Protein AF-A0A6G0IDV9-F1 (afdb_monomer_lite)

Sequence (187 aa):
MAEHYEWMKWKRKTRMEEEVRKDGPDCEKLCEMLSVLAIKEETLTDLDNGIEDETQTDELDAEIATTQNYQDRIITLKTCVDRLIRTTQDPVNEQISDAIPGTSLTNPEQLSHCSGKNNPADLPTRGQNVDNLIQSQLWLRGPPSLLPTDEAASIVEDFVADEVDAEGLSEVVSELKPSTNTLNPIQ

Radius of gyration: 35.62 Å; chains: 1; bounding box: 83×56×107 Å

Organism: Larimichthys crocea (NCBI:txid215358)

Secondary structure (DSSP, 8-state):
-HHHHHHHHHHHHHHHHHHHTSSS--HHHHHHHHHHHHHHHHHHHHHHHHHHHHT--HHHHHHHHHHHHHHHHHHHHHHHHHHHHHHHH---SS---S--TT-----GGG-----GGG-TTHHHHTT--HHHHHT-HHHHH--GGGS-SSS--------PPPP------SSSTT--------PPPP-

Structure (mmCIF, N/CA/C/O backbone):
data_AF-A0A6G0IDV9-F1
#
_entry.id   AF-A0A6G0IDV9-F1
#
loop_
_atom_site.group_PDB
_atom_site.id
_atom_site.type_symbol
_atom_site.label_atom_id
_atom_site.label_alt_id
_atom_site.label_comp_id
_atom_site.label_asym_id
_atom_site.label_entity_id
_atom_site.label_seq_id
_atom_site.pdbx_PDB_ins_code
_atom_site.Cartn_x
_atom_site.Cartn_y
_atom_site.Cartn_z
_atom_site.occupancy
_atom_site.B_iso_or_equiv
_atom_site.auth_seq_id
_atom_site.auth_comp_id
_atom_site.auth_asym_id
_atom_site.auth_atom_id
_atom_site.pdbx_PDB_model_num
ATOM 1 N N . MET A 1 1 ? 16.548 23.486 -15.464 1.00 63.00 1 MET A N 1
ATOM 2 C CA . MET A 1 1 ? 17.565 22.414 -15.603 1.00 63.00 1 MET A CA 1
ATOM 3 C C . MET A 1 1 ? 16.940 21.040 -15.846 1.00 63.00 1 MET A C 1
ATOM 5 O O . MET A 1 1 ? 17.421 20.360 -16.741 1.00 63.00 1 MET A O 1
ATOM 9 N N . ALA A 1 2 ? 15.867 20.656 -15.140 1.00 71.56 2 ALA A N 1
ATOM 10 C CA .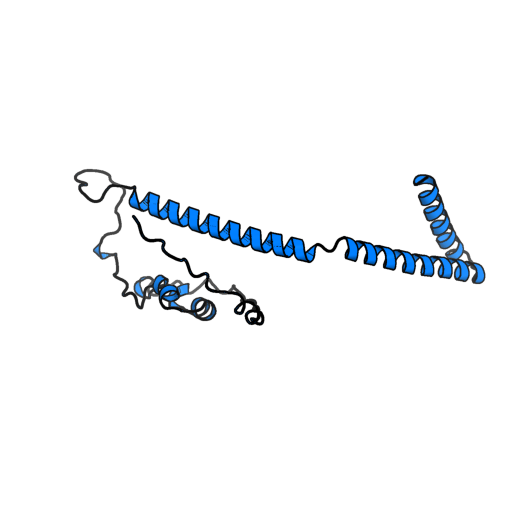 ALA A 1 2 ? 15.184 19.366 -15.333 1.00 71.56 2 ALA A CA 1
ATOM 11 C C . ALA A 1 2 ? 14.688 19.121 -16.778 1.00 71.56 2 ALA A C 1
ATOM 13 O O . ALA A 1 2 ? 14.993 18.089 -17.362 1.00 71.56 2 ALA A O 1
ATOM 14 N N . GLU A 1 3 ? 14.041 20.104 -17.411 1.00 84.44 3 GLU A N 1
ATOM 15 C CA . GLU A 1 3 ? 13.532 19.972 -18.793 1.00 84.44 3 GLU A CA 1
ATOM 16 C C . GLU A 1 3 ? 14.635 19.710 -19.835 1.00 84.44 3 GLU A C 1
ATOM 18 O O . GLU A 1 3 ? 14.456 18.943 -20.779 1.00 84.44 3 GLU A O 1
ATOM 23 N N . HIS A 1 4 ? 15.814 20.309 -19.645 1.00 84.56 4 HIS A N 1
ATOM 24 C CA . HIS A 1 4 ? 16.968 20.104 -20.524 1.00 84.56 4 HIS A CA 1
ATOM 25 C C . HIS A 1 4 ? 17.558 18.693 -20.365 1.00 84.56 4 HIS A C 1
ATOM 27 O O . HIS A 1 4 ? 18.010 18.089 -21.338 1.00 84.56 4 HIS A O 1
ATOM 33 N N . TYR A 1 5 ? 17.540 18.156 -19.143 1.00 80.31 5 TYR A N 1
ATOM 34 C CA . TYR A 1 5 ? 17.981 16.792 -18.864 1.00 8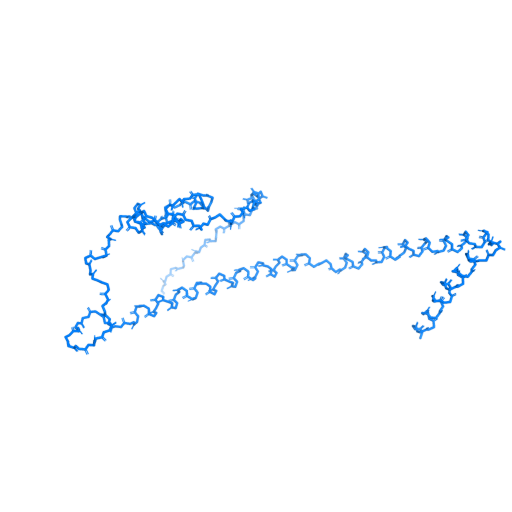0.31 5 TYR A CA 1
ATOM 35 C C . TYR A 1 5 ? 17.041 15.758 -19.496 1.00 80.31 5 TYR A C 1
ATOM 37 O O . TYR A 1 5 ? 17.509 14.867 -20.207 1.00 80.31 5 TYR A O 1
ATOM 45 N N . GLU A 1 6 ? 15.728 15.933 -19.332 1.00 87.75 6 GLU A N 1
ATOM 46 C CA . GLU A 1 6 ? 14.712 15.074 -19.951 1.00 87.75 6 GLU A CA 1
ATOM 47 C C . GLU A 1 6 ? 14.788 15.104 -21.480 1.00 87.75 6 GLU A C 1
ATOM 49 O O . GLU A 1 6 ? 14.787 14.057 -22.132 1.00 87.75 6 GLU A O 1
ATOM 54 N N . TRP A 1 7 ? 14.983 16.286 -22.070 1.00 88.81 7 TRP A N 1
ATOM 55 C CA . TRP A 1 7 ? 15.207 16.408 -23.509 1.00 88.81 7 TRP A CA 1
ATOM 56 C C . TRP A 1 7 ? 16.460 15.654 -23.977 1.00 88.81 7 TRP A C 1
ATOM 58 O O . TRP A 1 7 ? 16.424 14.973 -25.003 1.00 88.81 7 TRP A O 1
ATOM 68 N N . MET A 1 8 ? 17.568 15.717 -23.229 1.00 83.62 8 MET A N 1
ATOM 69 C CA . MET A 1 8 ? 18.781 14.959 -23.558 1.00 83.62 8 MET A CA 1
ATOM 70 C C . MET A 1 8 ? 18.587 13.445 -23.407 1.00 83.62 8 MET A C 1
ATOM 72 O O . MET A 1 8 ? 19.124 12.684 -24.218 1.00 83.62 8 MET A O 1
ATOM 76 N N . LYS A 1 9 ? 17.822 13.001 -22.402 1.00 84.44 9 LYS A N 1
ATOM 77 C CA . LYS A 1 9 ? 17.473 11.589 -22.186 1.00 84.44 9 LYS A CA 1
ATOM 78 C C . LYS A 1 9 ? 16.628 11.063 -23.345 1.00 84.44 9 LYS A C 1
ATOM 80 O O . LYS A 1 9 ? 17.005 10.065 -23.961 1.00 84.44 9 LYS A O 1
ATOM 85 N N . TRP A 1 10 ? 15.569 11.787 -23.709 1.00 89.31 10 TRP A N 1
ATOM 86 C CA . TRP A 1 10 ? 14.720 11.475 -24.858 1.00 89.31 10 TRP A CA 1
ATOM 87 C C . TRP A 1 10 ? 15.525 11.441 -26.160 1.00 89.31 10 TRP A C 1
ATOM 89 O O . TRP A 1 10 ? 15.538 10.434 -26.859 1.00 89.31 10 TRP A O 1
ATOM 99 N N . LYS A 1 11 ? 16.319 12.481 -26.431 1.00 88.81 11 LYS A N 1
ATOM 100 C CA . LYS A 1 11 ? 17.147 12.578 -27.640 1.00 88.81 11 LYS A CA 1
ATOM 101 C C . LYS A 1 11 ? 18.171 11.447 -27.763 1.00 88.81 11 LYS A C 1
ATOM 103 O O . LYS A 1 11 ? 18.454 10.997 -28.873 1.00 88.81 11 LYS A O 1
ATOM 108 N N . ARG A 1 12 ? 18.756 10.995 -26.647 1.00 83.56 12 ARG A N 1
ATOM 109 C CA . ARG A 1 12 ? 19.684 9.852 -26.628 1.00 83.56 12 ARG A CA 1
ATOM 110 C C . ARG A 1 12 ? 18.953 8.536 -26.905 1.00 83.56 12 ARG A C 1
ATOM 112 O O . ARG A 1 12 ? 19.467 7.741 -27.685 1.00 83.56 12 ARG A O 1
ATOM 119 N N . LYS A 1 13 ? 17.767 8.337 -26.318 1.00 85.12 13 LYS A N 1
ATOM 120 C CA . LYS A 1 13 ? 16.914 7.165 -26.564 1.00 85.12 13 LYS A CA 1
ATOM 121 C C . LYS A 1 13 ? 16.486 7.086 -28.031 1.00 85.12 13 LYS A C 1
ATOM 123 O O . LYS A 1 13 ? 16.769 6.094 -28.690 1.00 85.12 13 LYS A O 1
ATOM 128 N N . THR A 1 14 ? 15.913 8.160 -28.568 1.00 87.75 14 THR A N 1
ATOM 129 C CA . THR A 1 14 ? 15.461 8.222 -29.965 1.00 87.75 14 THR A CA 1
ATOM 130 C C . THR A 1 14 ? 16.606 7.970 -30.946 1.00 87.75 14 THR A C 1
ATOM 132 O O . THR A 1 14 ? 16.448 7.214 -31.896 1.00 87.75 14 THR A O 1
ATOM 135 N N . ARG A 1 15 ? 17.801 8.512 -30.674 1.00 84.56 15 ARG A N 1
ATOM 136 C CA . ARG A 1 15 ? 19.000 8.252 -31.486 1.00 84.56 15 ARG A CA 1
ATOM 137 C C . ARG A 1 15 ? 19.389 6.771 -31.521 1.00 84.56 15 ARG A C 1
ATOM 139 O O . ARG A 1 15 ? 19.853 6.295 -32.550 1.00 84.56 15 ARG A O 1
ATOM 146 N N . MET A 1 16 ? 19.239 6.057 -30.407 1.00 81.31 16 MET A N 1
ATOM 147 C CA . MET A 1 16 ? 19.526 4.622 -30.338 1.00 81.31 16 MET A CA 1
ATOM 148 C C . MET A 1 16 ? 18.519 3.819 -31.161 1.00 81.31 16 MET A C 1
ATOM 150 O O . MET A 1 16 ? 18.908 2.987 -31.972 1.00 81.31 16 MET A O 1
ATOM 154 N N . GLU A 1 17 ? 17.231 4.125 -31.003 1.00 85.94 17 GLU A N 1
ATOM 155 C CA . GLU A 1 17 ? 16.137 3.491 -31.748 1.00 85.94 17 GLU A CA 1
ATOM 156 C C . GLU A 1 17 ? 16.218 3.748 -33.262 1.00 85.94 17 GLU A C 1
ATOM 158 O O . GLU A 1 17 ? 15.743 2.937 -34.058 1.00 85.94 17 GLU A O 1
ATOM 163 N N . GLU A 1 18 ? 16.792 4.880 -33.674 1.00 85.38 18 GLU A N 1
ATOM 164 C CA . GLU A 1 18 ? 17.071 5.207 -35.075 1.00 85.38 18 GLU A CA 1
ATOM 165 C C . GLU A 1 18 ? 18.286 4.446 -35.620 1.00 85.38 18 GLU A C 1
ATOM 167 O O . GLU A 1 18 ? 18.205 3.900 -36.720 1.00 85.38 18 GLU A O 1
ATOM 172 N N . GLU A 1 19 ? 19.389 4.365 -34.865 1.00 81.69 19 GLU A N 1
ATOM 173 C CA . GLU A 1 19 ? 20.599 3.648 -35.303 1.00 81.69 19 GLU A CA 1
ATOM 174 C C . GLU A 1 19 ? 20.353 2.135 -35.421 1.00 81.69 19 GLU A C 1
ATOM 176 O O . GLU A 1 19 ? 20.845 1.508 -36.352 1.00 81.69 19 GLU A O 1
ATOM 181 N N . VAL A 1 20 ? 19.513 1.562 -34.550 1.00 84.88 20 VAL A N 1
ATOM 182 C CA . VAL A 1 20 ? 19.080 0.153 -34.625 1.00 84.88 20 VAL A CA 1
ATOM 183 C C . VAL A 1 20 ? 18.189 -0.126 -35.847 1.00 84.88 20 VAL A C 1
ATOM 185 O O . VAL A 1 20 ? 18.177 -1.241 -36.359 1.00 84.88 20 VAL A O 1
ATOM 188 N N . ARG A 1 21 ? 17.445 0.872 -36.344 1.00 83.94 21 ARG A N 1
ATOM 189 C CA . ARG A 1 21 ? 16.516 0.725 -37.485 1.00 83.94 21 ARG A CA 1
ATOM 190 C C . ARG A 1 21 ? 17.199 0.873 -38.848 1.00 83.94 21 ARG A C 1
ATOM 192 O O . ARG A 1 21 ? 16.561 0.673 -39.880 1.00 83.94 21 ARG A O 1
ATOM 199 N N . LYS A 1 22 ? 18.464 1.287 -38.868 1.00 87.31 22 LYS A N 1
ATOM 200 C CA . LYS A 1 22 ? 19.216 1.580 -40.087 1.00 87.31 22 LYS A CA 1
ATOM 201 C C . LYS A 1 22 ? 19.648 0.290 -40.790 1.00 87.31 22 LYS A C 1
ATOM 203 O O . LYS A 1 22 ? 20.112 -0.645 -40.144 1.00 87.31 22 LYS A O 1
ATOM 208 N N . ASP A 1 23 ? 19.542 0.262 -42.118 1.00 69.81 23 ASP A N 1
ATOM 209 C CA . ASP A 1 23 ? 19.994 -0.865 -42.945 1.00 69.81 23 ASP A CA 1
ATOM 210 C C . ASP A 1 23 ? 21.533 -0.811 -43.066 1.00 69.81 23 ASP A C 1
ATOM 212 O O . ASP A 1 23 ? 22.090 -0.092 -43.898 1.00 69.81 23 ASP A O 1
ATOM 216 N N . GLY A 1 24 ? 22.214 -1.454 -42.112 1.00 76.31 24 GLY A N 1
ATOM 217 C CA . GLY A 1 24 ? 23.659 -1.348 -41.861 1.00 76.31 24 GLY A CA 1
ATOM 218 C C . GLY A 1 24 ? 23.992 -0.549 -40.590 1.00 76.31 24 GLY A C 1
ATOM 219 O O . GLY A 1 24 ? 24.550 0.549 -40.699 1.00 76.31 24 GLY A O 1
ATOM 220 N N . PRO A 1 25 ? 23.627 -1.053 -39.394 1.00 80.00 25 PRO A N 1
ATOM 221 C CA . PRO A 1 25 ? 23.877 -0.363 -38.134 1.00 80.00 25 PRO A CA 1
ATOM 222 C C . PRO A 1 25 ? 25.373 -0.308 -37.805 1.00 80.00 25 PRO A C 1
ATOM 224 O O . PRO A 1 25 ? 26.118 -1.262 -38.029 1.00 80.00 25 PRO A O 1
ATOM 227 N N . ASP A 1 26 ? 25.807 0.816 -37.239 1.00 85.62 26 ASP A N 1
ATOM 228 C CA . ASP A 1 26 ? 27.164 0.980 -36.720 1.00 85.62 26 ASP A CA 1
ATOM 229 C C . ASP A 1 26 ? 27.316 0.212 -35.395 1.00 85.62 26 ASP A C 1
ATOM 231 O O . ASP A 1 26 ? 26.934 0.691 -34.324 1.00 85.62 26 ASP A O 1
ATOM 235 N N . CYS A 1 27 ? 27.839 -1.014 -35.478 1.00 83.25 27 CYS A N 1
ATOM 236 C CA . CYS A 1 27 ? 27.991 -1.908 -34.331 1.00 83.25 27 CYS A CA 1
ATOM 237 C C . CYS A 1 27 ? 28.913 -1.344 -33.241 1.00 83.25 27 CYS A C 1
ATOM 239 O O . CYS A 1 27 ? 28.657 -1.587 -32.067 1.00 83.25 27 CYS A O 1
ATOM 241 N N . GLU A 1 28 ? 29.961 -0.592 -33.593 1.00 88.19 28 GLU A N 1
ATOM 242 C CA . GLU A 1 28 ? 30.905 -0.028 -32.615 1.00 88.19 28 GLU A CA 1
ATOM 243 C C . GLU A 1 28 ? 30.211 1.037 -31.760 1.00 88.19 28 GLU A C 1
ATOM 245 O O . GLU A 1 28 ? 30.239 0.987 -30.528 1.00 88.19 28 GLU A O 1
ATOM 250 N N . LYS A 1 29 ? 29.469 1.928 -32.420 1.00 84.56 29 LYS A N 1
ATOM 251 C CA . LYS A 1 29 ? 28.656 2.954 -31.767 1.00 84.56 29 LYS A CA 1
ATOM 252 C C . LYS A 1 29 ? 27.510 2.367 -30.942 1.00 84.56 29 LYS A C 1
ATOM 254 O O . LYS A 1 29 ? 27.211 2.872 -29.861 1.00 84.56 29 LYS A O 1
ATOM 259 N N . LEU A 1 30 ? 26.856 1.310 -31.426 1.00 85.62 30 LEU A N 1
ATOM 260 C CA . LEU A 1 30 ? 25.814 0.619 -30.664 1.00 85.62 30 LEU A CA 1
ATOM 261 C C . LEU A 1 30 ? 26.384 -0.079 -29.426 1.00 85.62 30 LEU A C 1
ATOM 263 O O . LEU A 1 30 ? 25.770 0.011 -28.367 1.00 85.62 30 LEU A O 1
ATOM 267 N N . CYS A 1 31 ? 27.560 -0.702 -29.523 1.00 84.25 31 CYS A N 1
ATOM 268 C CA . CYS A 1 31 ? 28.251 -1.288 -28.375 1.00 84.25 31 CYS A CA 1
ATOM 269 C C . CYS A 1 31 ? 28.577 -0.233 -27.312 1.00 84.25 31 CYS A C 1
ATOM 271 O O . CYS A 1 31 ? 28.237 -0.429 -26.150 1.00 84.25 31 CYS A O 1
ATOM 273 N N . GLU A 1 32 ? 29.151 0.911 -27.698 1.00 89.44 32 GLU A N 1
ATOM 274 C CA . GLU A 1 32 ? 29.430 2.014 -26.768 1.00 89.44 32 GLU A CA 1
ATOM 275 C C . GLU A 1 32 ? 28.142 2.528 -26.101 1.00 89.44 32 GLU A C 1
ATOM 277 O O . GLU A 1 32 ? 28.075 2.711 -24.883 1.00 89.44 32 GLU A O 1
ATOM 282 N N . MET A 1 33 ? 27.083 2.724 -26.892 1.00 85.44 33 MET A N 1
ATOM 283 C CA . MET A 1 33 ? 25.789 3.186 -26.392 1.00 85.44 33 MET A CA 1
ATOM 284 C C . MET A 1 33 ? 25.130 2.175 -25.442 1.00 85.44 33 MET A C 1
ATOM 286 O O . MET A 1 33 ? 24.528 2.595 -24.452 1.00 85.44 33 MET A O 1
ATOM 290 N N . LEU A 1 34 ? 25.271 0.874 -25.705 1.00 87.75 34 LEU A N 1
ATOM 291 C CA . LEU A 1 34 ? 24.826 -0.197 -24.813 1.00 87.75 34 LEU A CA 1
ATOM 292 C C . LEU A 1 34 ? 25.642 -0.232 -23.520 1.00 87.75 34 LEU A C 1
ATOM 294 O O . LEU A 1 34 ? 25.050 -0.321 -22.451 1.00 87.75 34 LEU A O 1
ATOM 298 N N . SER A 1 35 ? 26.967 -0.080 -23.581 1.00 91.88 35 SER A N 1
ATOM 299 C CA . SER A 1 35 ? 27.811 -0.008 -22.380 1.00 91.88 35 SER A CA 1
ATOM 300 C C . SER A 1 35 ? 27.414 1.156 -21.472 1.00 91.88 35 SER A C 1
ATOM 302 O O . SER A 1 35 ? 27.295 0.990 -20.261 1.00 91.88 35 SER A O 1
ATOM 304 N N . VAL A 1 36 ? 27.142 2.332 -22.047 1.00 88.81 36 VAL A N 1
ATOM 305 C CA . VAL A 1 36 ? 26.680 3.496 -21.276 1.00 88.81 36 VAL A CA 1
ATOM 306 C C . VAL A 1 36 ? 25.290 3.270 -20.673 1.00 88.81 36 VAL A C 1
ATOM 308 O O . VAL A 1 36 ? 25.012 3.788 -19.592 1.00 88.81 36 VAL A O 1
ATOM 311 N N . LEU A 1 37 ? 24.401 2.541 -21.355 1.00 87.38 37 LEU A N 1
ATOM 312 C CA . LEU A 1 37 ? 23.101 2.183 -20.786 1.00 87.38 37 LEU A CA 1
ATOM 313 C C . LEU A 1 37 ? 23.227 1.173 -19.650 1.00 87.38 37 LEU A C 1
ATOM 315 O O . LEU A 1 37 ? 22.593 1.389 -18.626 1.00 87.38 37 LEU A O 1
ATOM 319 N N . ALA A 1 38 ? 24.066 0.150 -19.800 1.00 91.50 38 ALA A N 1
ATOM 320 C CA . ALA A 1 38 ? 24.290 -0.858 -18.768 1.00 91.50 38 ALA A CA 1
ATOM 321 C C . ALA A 1 38 ? 24.812 -0.227 -17.465 1.00 91.50 38 ALA A C 1
ATOM 323 O O . ALA A 1 38 ? 24.272 -0.478 -16.397 1.00 91.50 38 ALA A O 1
ATOM 324 N N . ILE A 1 39 ? 25.778 0.696 -17.554 1.00 93.62 39 ILE A N 1
ATOM 325 C CA . ILE A 1 39 ? 26.277 1.432 -16.375 1.00 93.62 39 ILE A CA 1
ATOM 326 C C . ILE A 1 39 ? 25.159 2.252 -15.717 1.00 93.62 39 ILE A C 1
ATOM 328 O O . ILE A 1 39 ? 25.084 2.371 -14.496 1.00 93.62 39 ILE A O 1
ATOM 332 N N . LYS A 1 40 ? 24.280 2.860 -16.520 1.00 90.44 40 LYS A N 1
ATOM 333 C CA . LYS A 1 40 ? 23.155 3.641 -15.991 1.00 90.44 40 LYS A CA 1
ATOM 334 C C . LYS A 1 40 ? 22.076 2.769 -15.365 1.00 90.44 40 LYS A C 1
ATOM 336 O O . LYS A 1 40 ? 21.447 3.228 -14.425 1.00 90.44 40 LYS A O 1
ATOM 341 N N . GLU A 1 41 ? 21.840 1.580 -15.900 1.00 93.75 41 GLU A N 1
ATOM 342 C CA . GLU A 1 41 ? 20.938 0.581 -15.327 1.00 93.75 41 GLU A CA 1
ATOM 343 C C . GLU A 1 41 ? 21.446 0.113 -13.962 1.00 93.75 41 GLU A C 1
ATOM 345 O O . GLU A 1 41 ? 20.690 0.148 -12.997 1.00 93.75 41 GLU A O 1
ATOM 350 N N . GLU A 1 42 ? 22.739 -0.199 -13.856 1.00 95.75 42 GLU A N 1
ATOM 351 C CA . GLU A 1 42 ? 23.403 -0.513 -12.585 1.00 95.75 42 GLU A CA 1
ATOM 352 C C . GLU A 1 42 ? 23.264 0.650 -11.588 1.00 95.75 42 GLU A C 1
ATOM 354 O O . GLU A 1 42 ? 22.733 0.471 -10.500 1.00 95.75 42 GLU A O 1
ATOM 359 N N . THR A 1 43 ? 23.594 1.879 -12.007 1.00 96.31 43 THR A N 1
ATOM 360 C CA . THR A 1 43 ? 23.468 3.073 -11.145 1.00 96.31 43 THR A CA 1
ATOM 361 C C . THR A 1 43 ? 22.025 3.322 -10.685 1.00 96.31 43 THR A C 1
ATOM 363 O O . THR A 1 43 ? 21.807 3.794 -9.576 1.00 96.31 43 THR A O 1
ATOM 366 N N . LEU A 1 44 ? 21.030 3.081 -11.547 1.00 93.25 44 LEU A N 1
ATOM 367 C CA . LEU A 1 44 ? 19.619 3.242 -11.180 1.00 93.25 44 LEU A CA 1
ATOM 368 C C . LEU A 1 44 ? 19.177 2.161 -10.197 1.00 93.25 44 LEU A C 1
ATOM 370 O O . LEU A 1 44 ? 18.480 2.481 -9.247 1.00 93.25 44 LEU A O 1
ATOM 374 N N . THR A 1 45 ? 19.632 0.926 -10.396 1.00 93.12 45 THR A N 1
ATOM 375 C CA . THR A 1 45 ? 19.361 -0.186 -9.479 1.00 93.12 45 THR A CA 1
ATOM 376 C C . THR A 1 45 ? 19.949 0.099 -8.096 1.00 93.12 45 THR A C 1
ATOM 378 O O . THR A 1 45 ? 19.264 -0.069 -7.094 1.00 93.12 45 THR A O 1
ATOM 381 N N . ASP A 1 46 ? 21.182 0.606 -8.030 1.00 95.31 46 ASP A N 1
ATOM 382 C CA . ASP A 1 46 ? 21.812 1.011 -6.768 1.00 95.31 46 ASP A CA 1
ATOM 383 C C . ASP A 1 46 ? 21.042 2.141 -6.068 1.00 95.31 46 ASP A C 1
ATOM 385 O O . ASP A 1 46 ? 20.920 2.146 -4.844 1.00 95.31 46 ASP A O 1
ATOM 389 N N . LEU A 1 47 ? 20.518 3.104 -6.835 1.00 94.56 47 LEU A N 1
ATOM 390 C CA . LEU A 1 47 ? 19.701 4.190 -6.295 1.00 94.56 47 LEU A CA 1
ATOM 391 C C . LEU A 1 47 ? 18.353 3.693 -5.773 1.00 94.56 47 LEU A C 1
ATOM 393 O O . LEU A 1 47 ? 17.947 4.126 -4.701 1.00 94.56 47 LEU A O 1
ATOM 397 N N . ASP A 1 48 ? 17.675 2.810 -6.506 1.00 92.12 48 ASP A N 1
ATOM 398 C CA . ASP A 1 48 ? 16.392 2.246 -6.083 1.00 92.12 48 ASP A CA 1
ATOM 399 C C . ASP A 1 48 ? 16.565 1.443 -4.782 1.00 92.12 48 ASP A C 1
ATOM 401 O O . ASP A 1 48 ? 15.848 1.696 -3.817 1.00 92.12 48 ASP A O 1
ATOM 405 N N . ASN A 1 49 ? 17.597 0.593 -4.698 1.00 89.19 49 ASN A N 1
ATOM 406 C CA . ASN A 1 49 ? 17.935 -0.135 -3.468 1.00 89.19 49 ASN A CA 1
ATOM 407 C C . ASN A 1 49 ? 18.241 0.818 -2.296 1.00 89.19 49 ASN A C 1
ATOM 409 O O . ASN A 1 49 ? 17.753 0.624 -1.188 1.00 89.19 49 ASN A O 1
ATOM 413 N N . GLY A 1 50 ? 19.020 1.880 -2.535 1.00 91.75 50 GLY A N 1
ATOM 414 C CA . GLY A 1 50 ? 19.326 2.873 -1.502 1.00 91.75 50 GLY A CA 1
ATOM 415 C C . GLY A 1 50 ? 18.092 3.642 -1.018 1.00 91.75 50 GLY A C 1
ATOM 416 O O . GLY A 1 50 ? 18.001 3.980 0.160 1.00 91.75 50 GLY A O 1
ATOM 417 N N . ILE A 1 51 ? 17.123 3.898 -1.904 1.00 90.50 51 ILE A N 1
ATOM 418 C CA . ILE A 1 51 ? 15.840 4.497 -1.519 1.00 90.50 51 ILE A CA 1
ATOM 419 C C . ILE A 1 51 ? 15.051 3.528 -0.637 1.00 90.50 51 ILE A C 1
ATOM 421 O O . ILE A 1 51 ? 14.517 3.964 0.379 1.00 90.50 51 ILE A O 1
ATOM 425 N N . GLU A 1 52 ? 14.974 2.246 -0.996 1.00 85.38 52 GLU A N 1
ATOM 426 C CA . GLU A 1 52 ? 14.290 1.225 -0.189 1.00 85.38 52 GLU A CA 1
ATOM 427 C C . GLU A 1 52 ? 14.901 1.116 1.217 1.00 85.38 52 GLU A C 1
ATOM 429 O O . GLU A 1 52 ? 14.163 1.158 2.201 1.00 85.38 52 GLU A O 1
ATOM 434 N N . ASP A 1 53 ? 16.233 1.109 1.328 1.00 83.25 53 ASP A N 1
ATOM 435 C CA . ASP A 1 53 ? 16.942 1.082 2.615 1.00 83.25 53 ASP A CA 1
ATOM 436 C C . ASP A 1 53 ? 16.662 2.331 3.475 1.00 83.25 53 ASP A C 1
ATOM 438 O O . ASP A 1 53 ? 16.406 2.233 4.676 1.00 83.25 53 ASP A O 1
ATOM 442 N N . GLU A 1 54 ? 16.685 3.530 2.882 1.00 82.25 54 GLU A N 1
ATOM 443 C CA . GLU A 1 54 ? 16.389 4.782 3.599 1.00 82.25 54 GLU A CA 1
ATOM 444 C C . GLU A 1 54 ? 14.897 4.942 3.942 1.00 82.25 54 GLU A C 1
ATOM 446 O O . GLU A 1 54 ? 14.539 5.744 4.810 1.00 82.25 54 GLU A O 1
ATOM 451 N N . THR A 1 55 ? 14.022 4.193 3.267 1.00 76.38 55 THR A N 1
ATOM 452 C CA . THR A 1 55 ? 12.563 4.229 3.440 1.00 76.38 55 THR A CA 1
ATOM 453 C C . THR A 1 55 ? 11.999 2.924 4.000 1.00 76.38 55 THR A C 1
ATOM 455 O O . THR A 1 55 ? 10.815 2.634 3.815 1.00 76.38 55 THR A O 1
ATOM 458 N N . GLN A 1 56 ? 12.813 2.164 4.740 1.00 78.00 56 GLN A N 1
ATOM 459 C CA . GLN A 1 56 ? 12.370 0.953 5.422 1.00 78.00 56 GLN A CA 1
ATOM 460 C C . GLN A 1 56 ? 11.206 1.276 6.374 1.00 78.00 56 GLN A C 1
ATOM 462 O O . GLN A 1 56 ? 11.369 1.942 7.397 1.00 78.00 56 GLN A O 1
ATOM 467 N N . THR A 1 57 ? 10.006 0.825 6.012 1.00 85.94 57 THR A N 1
ATOM 468 C CA . THR A 1 57 ? 8.754 1.117 6.731 1.00 85.94 57 THR A CA 1
ATOM 469 C C . THR A 1 57 ? 8.229 -0.080 7.512 1.00 85.94 57 THR A C 1
ATOM 471 O O . THR A 1 57 ? 7.345 0.099 8.341 1.00 85.94 57 THR A O 1
ATOM 474 N N . ASP A 1 58 ? 8.834 -1.259 7.350 1.00 86.50 58 ASP A N 1
ATOM 475 C CA . ASP A 1 58 ? 8.373 -2.516 7.951 1.00 86.50 58 ASP A CA 1
ATOM 476 C C . ASP A 1 58 ? 8.219 -2.449 9.481 1.00 86.50 58 ASP A C 1
ATOM 478 O O . ASP A 1 58 ? 7.249 -2.968 10.034 1.00 86.50 58 ASP A O 1
ATOM 482 N N . GLU A 1 59 ? 9.150 -1.792 10.184 1.00 89.31 59 GLU A N 1
ATOM 483 C CA . GLU A 1 59 ? 9.075 -1.629 11.645 1.00 89.31 59 GLU A CA 1
ATOM 484 C C . GLU A 1 59 ? 7.893 -0.736 12.053 1.00 89.31 59 GLU A C 1
ATOM 486 O O . GLU A 1 59 ? 7.125 -1.081 12.955 1.00 89.31 59 GLU A O 1
ATOM 491 N N . LEU A 1 60 ? 7.707 0.387 11.352 1.00 88.50 60 LEU A N 1
ATOM 492 C CA . LEU A 1 60 ? 6.597 1.307 11.592 1.00 88.50 60 LEU A CA 1
ATOM 493 C C . LEU A 1 60 ? 5.255 0.662 11.228 1.00 88.50 60 LEU A C 1
ATOM 495 O O . LEU A 1 60 ? 4.284 0.807 11.966 1.00 88.50 60 LEU A O 1
ATOM 499 N N . ASP A 1 61 ? 5.194 -0.082 10.128 1.00 91.50 61 ASP A N 1
ATOM 500 C CA . ASP A 1 61 ? 3.997 -0.802 9.698 1.00 91.50 61 ASP A CA 1
ATOM 501 C C . ASP A 1 61 ? 3.612 -1.894 10.706 1.00 91.50 61 ASP A C 1
ATOM 503 O O . ASP A 1 61 ? 2.431 -2.045 11.040 1.00 91.50 61 ASP A O 1
ATOM 507 N N . ALA A 1 62 ? 4.596 -2.597 11.279 1.00 93.38 62 ALA A N 1
ATOM 508 C CA . ALA A 1 62 ? 4.368 -3.535 12.374 1.00 93.38 62 ALA A CA 1
ATOM 509 C C . ALA A 1 62 ? 3.839 -2.827 13.638 1.00 93.38 62 ALA A C 1
ATOM 511 O O . ALA A 1 62 ? 2.877 -3.294 14.260 1.00 93.38 62 ALA A O 1
ATOM 512 N N . GLU A 1 63 ? 4.398 -1.673 14.014 1.00 95.31 63 GLU A N 1
ATOM 513 C CA . GLU A 1 63 ? 3.899 -0.875 15.142 1.00 95.31 63 GLU A CA 1
ATOM 514 C C . GLU A 1 63 ? 2.461 -0.379 14.903 1.00 95.31 63 GLU A C 1
ATOM 516 O O . GLU A 1 63 ? 1.602 -0.475 15.790 1.00 95.31 63 GLU A O 1
ATOM 521 N N . ILE A 1 64 ? 2.154 0.092 13.693 1.00 96.69 64 ILE A N 1
ATOM 522 C CA . ILE A 1 64 ? 0.805 0.511 13.301 1.00 96.69 64 ILE A CA 1
ATOM 523 C C . ILE A 1 64 ? -0.164 -0.669 13.416 1.00 96.69 64 ILE A C 1
ATOM 525 O O . ILE A 1 64 ? -1.240 -0.521 14.001 1.00 96.69 64 ILE A O 1
ATOM 529 N N . ALA A 1 65 ? 0.219 -1.853 12.932 1.00 96.31 65 ALA A N 1
ATOM 530 C CA . ALA A 1 65 ? -0.609 -3.053 13.011 1.00 96.31 65 ALA A CA 1
ATOM 531 C C . ALA A 1 65 ? -0.895 -3.467 14.464 1.00 96.31 65 ALA A C 1
ATOM 533 O O . ALA A 1 65 ? -2.045 -3.745 14.823 1.00 96.31 65 ALA A O 1
ATOM 534 N N . THR A 1 66 ? 0.122 -3.460 15.332 1.00 96.00 66 THR A N 1
ATOM 535 C CA . THR A 1 66 ? -0.060 -3.778 16.761 1.00 96.00 66 THR A CA 1
ATOM 536 C C . THR A 1 66 ? -0.940 -2.746 17.470 1.00 96.00 66 THR A C 1
ATOM 538 O O . THR A 1 66 ? -1.834 -3.116 18.239 1.00 96.00 66 THR A O 1
ATOM 541 N N . THR A 1 67 ? -0.759 -1.459 17.167 1.00 97.38 67 THR A N 1
ATOM 542 C CA . THR A 1 67 ? -1.588 -0.371 17.699 1.00 97.38 67 THR A CA 1
ATOM 543 C C . THR A 1 67 ? -3.039 -0.525 17.264 1.00 97.38 67 THR A C 1
ATOM 545 O O . THR A 1 67 ? -3.944 -0.426 18.098 1.00 97.38 67 THR A O 1
ATOM 548 N N . GLN A 1 68 ? -3.278 -0.816 15.986 1.00 95.94 68 GLN A N 1
ATOM 549 C CA . GLN A 1 68 ? -4.621 -1.020 15.457 1.00 95.94 68 GLN A CA 1
ATOM 550 C C . GLN A 1 68 ? -5.300 -2.220 16.127 1.00 95.94 68 GLN A C 1
ATOM 552 O O . GLN A 1 68 ? -6.439 -2.110 16.580 1.00 95.94 68 GLN A O 1
ATOM 557 N N . ASN A 1 69 ? -4.575 -3.327 16.315 1.00 95.19 69 ASN A N 1
ATOM 558 C CA . ASN A 1 69 ? -5.087 -4.490 17.040 1.00 95.19 69 ASN A CA 1
ATOM 559 C C . ASN A 1 69 ? -5.497 -4.139 18.481 1.00 95.19 69 ASN A C 1
ATOM 561 O O . ASN A 1 69 ? -6.569 -4.531 18.951 1.00 95.19 69 ASN A O 1
ATOM 565 N N . TYR A 1 70 ? -4.667 -3.371 19.191 1.00 94.75 70 TYR A N 1
ATOM 566 C CA . TYR A 1 70 ? -4.998 -2.920 20.540 1.00 94.75 70 TYR A CA 1
ATOM 567 C C . TYR A 1 70 ? -6.248 -2.029 20.552 1.00 94.75 70 TYR A C 1
ATOM 569 O O . TYR A 1 70 ? -7.131 -2.212 21.397 1.00 94.75 70 TYR A O 1
ATOM 577 N N . GLN A 1 71 ? -6.361 -1.098 19.602 1.00 97.88 71 GLN A N 1
ATOM 578 C CA . GLN A 1 71 ? -7.540 -0.245 19.464 1.00 97.88 71 GLN A CA 1
ATOM 579 C C . GLN A 1 71 ? -8.814 -1.071 19.241 1.00 97.88 71 GLN A C 1
ATOM 581 O O . GLN A 1 71 ? -9.801 -0.857 19.951 1.00 97.88 71 GLN A O 1
ATOM 586 N N . ASP A 1 72 ? -8.780 -2.066 18.355 1.00 96.44 72 ASP A N 1
ATOM 587 C CA . ASP A 1 72 ? -9.926 -2.932 18.056 1.00 96.44 72 ASP A CA 1
ATOM 588 C C . ASP A 1 72 ? -10.374 -3.743 19.282 1.00 96.44 72 ASP A C 1
ATOM 590 O O . ASP A 1 72 ? -11.574 -3.882 19.558 1.00 96.44 72 ASP A O 1
ATOM 594 N N . ARG A 1 73 ? -9.421 -4.220 20.094 1.00 95.75 73 ARG A N 1
ATOM 595 C CA . ARG A 1 73 ? -9.714 -4.906 21.364 1.00 95.75 73 ARG A CA 1
ATOM 596 C C . ARG A 1 73 ? -10.404 -3.982 22.359 1.00 95.75 73 ARG A C 1
ATOM 598 O O . ARG A 1 73 ? -11.380 -4.382 22.996 1.00 95.75 73 ARG A O 1
ATOM 605 N N . ILE A 1 74 ? -9.925 -2.747 22.490 1.00 97.38 74 ILE A N 1
ATOM 606 C CA . ILE A 1 74 ? -10.537 -1.753 23.378 1.00 97.38 74 ILE A CA 1
ATOM 607 C C . ILE A 1 74 ? -11.943 -1.391 22.903 1.00 97.38 74 ILE A C 1
ATOM 609 O O . ILE A 1 74 ? -12.853 -1.310 23.728 1.00 97.38 74 ILE A O 1
ATOM 613 N N . ILE A 1 75 ? -12.145 -1.200 21.598 1.00 96.62 75 ILE A N 1
ATOM 614 C CA . ILE A 1 75 ? -13.468 -0.938 21.017 1.00 96.62 75 ILE A CA 1
ATOM 615 C C . ILE A 1 75 ? -14.412 -2.100 21.326 1.00 96.62 75 ILE A C 1
ATOM 617 O O . ILE A 1 75 ? -15.496 -1.880 21.861 1.00 96.62 75 ILE A O 1
ATOM 621 N N . THR A 1 76 ? -13.966 -3.334 21.093 1.00 96.00 76 THR A N 1
ATOM 622 C CA . THR A 1 76 ? -14.744 -4.544 21.384 1.00 96.00 76 THR A CA 1
ATOM 623 C C . THR A 1 76 ? -15.148 -4.609 22.855 1.00 96.00 76 THR A C 1
ATOM 625 O O . THR A 1 76 ? -16.319 -4.824 23.170 1.00 96.00 76 THR A O 1
ATOM 628 N N . LEU A 1 77 ? -14.203 -4.378 23.772 1.00 94.50 77 LEU A N 1
ATOM 629 C CA . LEU A 1 77 ? -14.479 -4.360 25.208 1.00 94.50 77 LEU A CA 1
ATOM 630 C C . LEU A 1 77 ? -15.474 -3.262 25.581 1.00 94.50 77 LEU A C 1
ATOM 632 O O . LEU A 1 77 ? -16.414 -3.537 26.324 1.00 94.50 77 LEU A O 1
ATOM 636 N N . LYS A 1 78 ? -15.315 -2.049 25.039 1.00 96.06 78 LYS A N 1
ATOM 637 C CA . LYS A 1 78 ? -16.253 -0.939 25.257 1.00 96.06 78 LYS A CA 1
ATOM 638 C C . LYS A 1 78 ? -17.661 -1.313 24.817 1.00 96.06 78 LYS A C 1
ATOM 640 O O . LYS A 1 78 ? -18.582 -1.213 25.617 1.00 96.06 78 LYS A O 1
ATOM 645 N N . THR A 1 79 ? -17.828 -1.830 23.601 1.00 95.06 79 THR A N 1
ATOM 646 C CA . THR A 1 79 ? -19.135 -2.278 23.105 1.00 95.06 79 THR A CA 1
ATOM 647 C C . THR A 1 79 ? -19.725 -3.381 23.983 1.00 95.06 79 THR A C 1
ATOM 649 O O . THR A 1 79 ? -20.927 -3.387 24.256 1.00 95.06 79 THR A O 1
ATOM 652 N N . CYS A 1 80 ? -18.890 -4.306 24.463 1.00 90.75 80 CYS A N 1
ATOM 653 C CA . CYS A 1 80 ? -19.330 -5.383 25.342 1.00 90.75 80 CYS A CA 1
ATOM 654 C C . CYS A 1 80 ? -19.826 -4.845 26.695 1.00 90.75 80 CYS A C 1
ATOM 656 O O . CYS A 1 80 ? -20.906 -5.227 27.150 1.00 90.75 80 CYS A O 1
ATOM 658 N N . VAL A 1 81 ? -19.079 -3.916 27.298 1.00 95.50 81 VAL A N 1
ATOM 659 C CA . VAL A 1 81 ? -19.450 -3.224 28.541 1.00 95.50 81 VAL A CA 1
ATOM 660 C C . VAL A 1 81 ? -20.720 -2.400 28.347 1.00 95.50 81 VAL A C 1
ATOM 662 O O . VAL A 1 81 ? -21.641 -2.521 29.148 1.00 95.50 81 VAL A O 1
ATOM 665 N N . ASP A 1 82 ? -20.824 -1.632 27.265 1.00 89.75 82 ASP A N 1
ATOM 666 C CA . ASP A 1 82 ? -22.008 -0.826 26.961 1.00 89.75 82 ASP A CA 1
ATOM 667 C C . ASP A 1 82 ? -23.260 -1.693 26.819 1.00 89.75 82 ASP A C 1
ATOM 669 O O . ASP A 1 82 ? -24.319 -1.356 27.349 1.00 89.75 82 ASP A O 1
ATOM 673 N N . ARG A 1 83 ? -23.154 -2.841 26.139 1.00 87.44 83 ARG A N 1
ATOM 674 C CA . ARG A 1 83 ? -24.260 -3.799 26.019 1.00 87.44 83 ARG A CA 1
ATOM 675 C C . ARG A 1 83 ? -24.654 -4.368 27.380 1.00 87.44 83 ARG A C 1
ATOM 677 O O . ARG A 1 83 ? -25.847 -4.467 27.668 1.00 87.44 83 ARG A O 1
ATOM 684 N N . LEU A 1 84 ? -23.675 -4.718 28.214 1.00 90.25 84 LEU A N 1
ATOM 685 C CA . LEU A 1 84 ? -23.926 -5.238 29.557 1.00 90.25 84 LEU A CA 1
ATOM 686 C C . LEU A 1 84 ? -24.627 -4.194 30.434 1.00 90.25 84 LEU A C 1
ATOM 688 O O . LEU A 1 84 ? -25.619 -4.507 31.089 1.00 90.25 84 LEU A O 1
ATOM 692 N N . ILE A 1 85 ? -24.160 -2.945 30.394 1.00 87.75 85 ILE A N 1
ATOM 693 C CA . ILE A 1 85 ? -24.756 -1.832 31.135 1.00 87.75 85 ILE A CA 1
ATOM 694 C C . ILE A 1 85 ? -26.190 -1.587 30.669 1.00 87.75 85 ILE A C 1
ATOM 696 O O . ILE A 1 85 ? -27.074 -1.532 31.516 1.00 87.75 85 ILE A O 1
ATOM 700 N N . ARG A 1 86 ? -26.449 -1.507 29.357 1.00 83.62 86 ARG A N 1
ATOM 701 C CA . ARG A 1 86 ? -27.807 -1.318 28.810 1.00 83.62 86 ARG A CA 1
ATOM 702 C C . ARG A 1 86 ? -28.763 -2.415 29.280 1.00 83.62 86 ARG A C 1
ATOM 704 O O . ARG A 1 86 ? -29.820 -2.107 29.805 1.00 83.62 86 ARG A O 1
ATOM 711 N N . THR A 1 87 ? -28.321 -3.671 29.212 1.00 73.44 87 THR A N 1
ATOM 712 C CA . THR A 1 87 ? -29.095 -4.836 29.682 1.00 73.44 87 THR A CA 1
ATOM 713 C C . THR A 1 87 ? -29.391 -4.779 31.186 1.00 73.44 87 THR A C 1
ATOM 715 O O . THR A 1 87 ? -30.409 -5.286 31.638 1.00 73.44 87 THR A O 1
ATOM 718 N N . THR A 1 88 ? -28.501 -4.173 31.977 1.00 70.69 88 THR A N 1
ATOM 719 C CA . THR A 1 88 ? -28.649 -4.061 33.440 1.00 70.69 88 THR A CA 1
ATOM 720 C C . THR A 1 88 ? -29.438 -2.812 33.854 1.00 70.69 88 THR A C 1
ATOM 722 O O . THR A 1 88 ? -30.012 -2.775 34.939 1.00 70.69 88 THR A O 1
ATOM 725 N N . GLN A 1 89 ? -29.440 -1.771 33.015 1.00 70.12 89 GLN A N 1
ATOM 726 C CA . GLN A 1 89 ? -30.149 -0.512 33.247 1.00 70.12 89 GLN A CA 1
ATOM 727 C C . GLN A 1 89 ? -31.606 -0.540 32.795 1.00 70.12 89 GLN A C 1
ATOM 729 O O . GLN A 1 89 ? -32.347 0.330 33.240 1.00 70.12 89 GLN A O 1
ATOM 734 N N . ASP A 1 90 ? -32.021 -1.506 31.973 1.00 53.44 90 ASP A N 1
ATOM 735 C CA . ASP A 1 90 ? -33.433 -1.771 31.694 1.00 53.44 90 ASP A CA 1
ATOM 736 C C . ASP A 1 90 ? -34.118 -2.293 32.975 1.00 53.44 90 ASP A C 1
ATOM 738 O O . ASP A 1 90 ? -33.887 -3.437 33.378 1.00 53.44 90 ASP A O 1
ATOM 742 N N . PRO A 1 91 ? -34.971 -1.506 33.658 1.00 59.75 91 PRO A N 1
ATOM 743 C CA . PRO A 1 91 ? -35.687 -1.979 34.825 1.00 59.75 91 PRO A CA 1
ATOM 744 C C . PRO A 1 91 ? -37.079 -2.432 34.386 1.00 59.75 91 PRO A C 1
ATOM 746 O O . PRO A 1 91 ? -37.948 -1.580 34.309 1.00 59.75 91 PRO A O 1
ATOM 749 N N . VAL A 1 92 ? -37.312 -3.726 34.131 1.00 49.62 92 VAL A N 1
ATOM 750 C CA . VAL A 1 92 ? -38.575 -4.420 34.484 1.00 49.62 92 VAL A CA 1
ATOM 751 C C . VAL A 1 92 ? -38.342 -5.938 34.489 1.00 49.62 92 VAL A C 1
ATOM 753 O O . VAL A 1 92 ? -38.293 -6.575 33.441 1.00 49.62 92 VAL A O 1
ATOM 756 N N . ASN A 1 93 ? -38.328 -6.537 35.682 1.00 45.28 93 ASN A N 1
ATOM 757 C CA . ASN A 1 93 ? -39.118 -7.748 35.924 1.00 45.28 93 ASN A CA 1
ATOM 758 C C . ASN A 1 93 ? -39.647 -7.777 37.366 1.00 45.28 93 ASN A C 1
ATOM 760 O O . ASN A 1 93 ? -39.402 -8.712 38.118 1.00 45.28 93 ASN A O 1
ATOM 764 N N . GLU A 1 94 ? -40.386 -6.737 37.744 1.00 45.31 94 GLU A N 1
ATOM 765 C CA . GLU A 1 94 ? -41.444 -6.843 38.746 1.00 45.31 94 GLU A CA 1
ATOM 766 C C . GLU A 1 94 ? -42.641 -6.037 38.221 1.00 45.31 94 GLU A C 1
ATOM 768 O O . GLU A 1 94 ? -42.531 -4.837 37.997 1.00 45.31 94 GLU A O 1
ATOM 773 N N . GLN A 1 95 ? -43.773 -6.723 38.031 1.00 47.62 95 GLN A N 1
ATOM 774 C CA . GLN A 1 95 ? -45.099 -6.199 37.660 1.00 47.62 95 GLN A CA 1
ATOM 775 C C . GLN A 1 95 ? -45.304 -5.784 36.189 1.00 47.62 95 GLN A C 1
ATOM 777 O O . GLN A 1 95 ? -45.087 -4.643 35.797 1.00 47.62 95 GLN A O 1
ATOM 782 N N . ILE A 1 96 ? -45.877 -6.698 35.395 1.00 42.47 96 ILE A N 1
ATOM 783 C CA . ILE A 1 96 ? -46.723 -6.345 34.244 1.00 42.47 96 ILE A CA 1
ATOM 784 C C . ILE A 1 96 ? -48.064 -7.063 34.426 1.00 42.47 96 ILE A C 1
ATOM 786 O O . ILE A 1 96 ? -48.255 -8.197 33.989 1.00 42.47 96 ILE A O 1
ATOM 790 N N . SER A 1 97 ? -48.982 -6.401 35.128 1.00 43.59 97 SER A N 1
ATOM 791 C CA . SER A 1 97 ? -50.418 -6.589 34.938 1.00 43.59 97 SER A CA 1
ATOM 792 C C . SER A 1 97 ? -50.882 -5.612 33.858 1.00 43.59 97 SER A C 1
ATOM 794 O O . SER A 1 97 ? -50.645 -4.412 33.966 1.00 43.59 97 SER A O 1
ATOM 796 N N . ASP A 1 98 ? -51.569 -6.173 32.868 1.00 45.06 98 ASP A N 1
ATOM 797 C CA . ASP A 1 98 ? -52.454 -5.535 31.893 1.00 45.06 98 ASP A CA 1
AT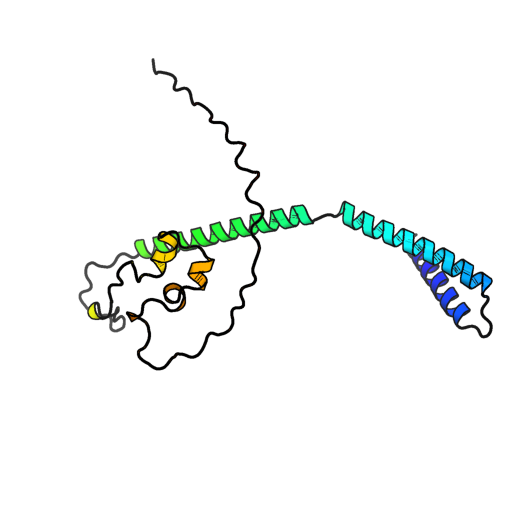OM 798 C C . ASP A 1 98 ? -51.845 -4.842 30.650 1.00 45.06 98 ASP A C 1
ATOM 800 O O . ASP A 1 98 ? -51.388 -3.705 30.656 1.00 45.06 98 ASP A O 1
ATOM 804 N N . ALA A 1 99 ? -52.023 -5.562 29.531 1.00 47.56 99 ALA A N 1
ATOM 805 C CA . ALA A 1 99 ? -52.321 -5.079 28.178 1.00 47.56 99 ALA A CA 1
ATOM 806 C C . ALA A 1 99 ? -51.206 -4.441 27.318 1.00 47.56 99 ALA A C 1
ATOM 808 O O . ALA A 1 99 ? -51.240 -3.247 27.038 1.00 47.56 99 ALA A O 1
ATOM 809 N N . ILE A 1 100 ? -50.353 -5.280 26.704 1.00 48.16 100 ILE A N 1
ATOM 810 C CA . ILE A 1 100 ? -49.783 -5.023 25.361 1.00 48.16 100 ILE A CA 1
ATOM 811 C C . ILE A 1 100 ? -49.824 -6.323 24.522 1.00 48.16 100 ILE A C 1
ATOM 813 O O . ILE A 1 100 ? -49.094 -7.268 24.825 1.00 48.16 100 ILE A O 1
ATOM 817 N N . PRO A 1 101 ? -50.647 -6.413 23.456 1.00 49.53 101 PRO A N 1
ATOM 818 C CA . PRO A 1 101 ? -50.616 -7.534 22.516 1.00 49.53 101 PRO A CA 1
ATOM 819 C C . PRO A 1 101 ? -49.412 -7.386 21.572 1.00 49.53 101 PRO A C 1
ATOM 821 O O . PRO A 1 101 ? -49.460 -6.614 20.618 1.00 49.53 101 PRO A O 1
ATOM 824 N N . GLY A 1 102 ? -48.314 -8.096 21.839 1.00 49.19 102 GLY A N 1
ATOM 825 C CA . GLY A 1 102 ? -47.173 -8.111 20.912 1.00 49.19 102 GLY A CA 1
ATOM 826 C C . GLY A 1 102 ? -45.867 -8.707 21.428 1.00 49.19 102 GLY A C 1
ATOM 827 O O . GLY A 1 102 ? -45.021 -9.072 20.621 1.00 49.19 102 GLY A O 1
ATOM 828 N N . THR A 1 103 ? -45.693 -8.868 22.738 1.00 48.12 103 THR A N 1
ATOM 829 C CA . THR A 1 103 ? -44.488 -9.490 23.303 1.00 48.12 103 THR A CA 1
ATOM 830 C C . THR A 1 103 ? -44.867 -10.764 24.037 1.00 48.12 103 THR A C 1
ATOM 832 O O . THR A 1 103 ? -44.905 -10.812 25.266 1.00 48.12 103 THR A O 1
ATOM 835 N N . SER A 1 104 ? -45.131 -11.828 23.284 1.00 50.09 104 SER A N 1
ATOM 836 C CA . SER A 1 104 ? -44.875 -13.167 23.809 1.00 50.09 104 SER A CA 1
ATOM 837 C C . SER A 1 104 ? -43.362 -13.301 23.967 1.00 50.09 104 SER A C 1
ATOM 839 O O . SER A 1 104 ? -42.684 -13.859 23.110 1.00 50.09 104 SER A O 1
ATOM 841 N N . LEU A 1 105 ? -42.825 -12.709 25.039 1.00 60.25 105 LEU A N 1
ATOM 842 C CA . LEU A 1 105 ? -41.539 -13.109 25.587 1.00 60.25 105 LEU A CA 1
ATOM 843 C C . LEU A 1 105 ? -41.653 -14.619 25.788 1.00 60.25 105 LEU A C 1
ATOM 845 O O . LEU A 1 105 ? -42.602 -15.087 26.418 1.00 60.25 105 LEU A O 1
ATOM 849 N N . THR A 1 106 ? -40.777 -15.344 25.103 1.00 55.84 106 THR A N 1
ATOM 850 C CA . THR A 1 106 ? -40.752 -16.796 24.929 1.00 55.84 106 THR A CA 1
ATOM 851 C C . THR A 1 106 ? -41.294 -17.527 26.159 1.00 55.84 106 THR A C 1
ATOM 853 O O . THR A 1 106 ? -40.861 -17.228 27.273 1.00 55.84 106 THR A O 1
ATOM 856 N N . ASN A 1 107 ? -42.243 -18.462 25.976 1.00 61.16 107 ASN A N 1
ATOM 857 C CA . ASN A 1 107 ? -42.824 -19.209 27.098 1.00 61.16 107 ASN A CA 1
ATOM 858 C C . ASN A 1 107 ? -41.662 -19.803 27.924 1.00 61.16 107 ASN A C 1
ATOM 860 O O . ASN A 1 107 ? -40.795 -20.447 27.331 1.00 61.16 107 ASN A O 1
ATOM 864 N N . PRO A 1 108 ? -41.593 -19.593 29.251 1.00 65.19 108 PRO A N 1
ATOM 865 C CA . PRO A 1 108 ? -40.513 -20.126 30.082 1.00 65.19 108 PRO A CA 1
ATOM 866 C C . PRO A 1 108 ? -40.354 -21.650 29.964 1.00 65.19 108 PRO A C 1
ATOM 868 O O . PRO A 1 108 ? -39.253 -22.158 30.149 1.00 65.19 108 PRO A O 1
ATOM 871 N N . GLU A 1 109 ? -41.402 -22.380 29.575 1.00 64.94 109 GLU A N 1
ATOM 872 C CA . GLU A 1 109 ? -41.328 -23.819 29.277 1.00 64.94 109 GLU A CA 1
ATOM 873 C C . GLU A 1 109 ? -40.519 -24.152 28.007 1.00 64.94 109 GLU A C 1
ATOM 875 O O . GLU A 1 109 ? -40.098 -25.291 27.822 1.00 64.94 109 GLU A O 1
ATOM 880 N N . GLN A 1 110 ? -40.274 -23.172 27.134 1.00 66.44 110 GLN A N 1
ATOM 881 C CA . GLN A 1 110 ? -39.435 -23.295 25.937 1.00 66.44 110 GLN A CA 1
ATOM 882 C C . GLN A 1 110 ? -37.965 -22.927 26.211 1.00 66.44 110 GLN A C 1
ATOM 884 O O . GLN A 1 110 ? -37.116 -23.110 25.338 1.00 66.44 110 GLN A O 1
ATOM 889 N N . LEU A 1 111 ? -37.637 -22.419 27.408 1.00 67.62 111 LEU A N 1
ATOM 890 C CA . LEU A 1 111 ? -36.260 -22.141 27.817 1.00 67.62 111 LEU A CA 1
ATOM 891 C C . LEU A 1 111 ? -35.614 -23.421 28.361 1.00 67.62 111 LEU A C 1
ATOM 893 O O . LEU A 1 111 ? -35.783 -23.793 29.521 1.00 67.62 111 LEU A O 1
ATOM 897 N N . SER A 1 112 ? -34.841 -24.107 27.521 1.00 72.88 112 SER A N 1
ATOM 898 C CA . SER A 1 112 ? -34.096 -25.291 27.950 1.00 72.88 112 SER A CA 1
ATOM 899 C C . SER A 1 112 ? -32.868 -24.895 28.776 1.00 72.88 112 SER A C 1
ATOM 901 O O . SER A 1 112 ? -31.973 -24.213 28.272 1.00 72.88 112 SER A O 1
ATOM 903 N N . HIS A 1 113 ? -32.775 -25.371 30.019 1.00 78.31 113 HIS A N 1
ATOM 904 C CA . HIS A 1 113 ? -31.545 -25.258 30.802 1.00 78.31 113 HIS A CA 1
ATOM 905 C C . HIS A 1 113 ? -30.424 -26.084 30.149 1.00 78.31 113 HIS A C 1
ATOM 907 O O . HIS A 1 113 ? -30.440 -27.319 30.168 1.00 78.31 113 HIS A O 1
ATOM 913 N N . CYS A 1 114 ? -29.411 -25.403 29.620 1.00 72.62 114 CYS A N 1
ATOM 914 C CA . CYS A 1 114 ? -28.182 -26.038 29.165 1.00 72.62 114 CYS A CA 1
ATOM 915 C C . CYS A 1 114 ? -27.255 -26.236 30.366 1.00 72.62 114 CYS A C 1
ATOM 917 O O . CYS A 1 114 ? -26.775 -25.271 30.954 1.00 72.62 114 CYS A O 1
ATOM 919 N N . SER A 1 115 ? -26.978 -27.490 30.738 1.00 75.12 115 SER A N 1
ATOM 920 C CA . SER A 1 115 ? -25.901 -27.768 31.697 1.00 75.12 115 SER A CA 1
ATOM 921 C C . SER A 1 115 ? -24.601 -27.162 31.171 1.00 75.12 115 SER A C 1
ATOM 923 O O . SER A 1 115 ? -24.346 -27.259 29.973 1.00 75.12 115 SER A O 1
ATOM 925 N N . GLY A 1 116 ? -23.756 -26.598 32.038 1.00 74.88 116 GLY A N 1
ATOM 926 C CA . GLY A 1 116 ? -22.532 -25.910 31.604 1.00 74.88 116 GLY A CA 1
ATOM 927 C C . GLY A 1 116 ? -21.639 -26.753 30.682 1.00 74.88 116 GLY A C 1
ATOM 928 O O . GLY A 1 116 ? -20.954 -26.237 29.811 1.00 74.88 116 GLY A O 1
ATOM 929 N N . LYS A 1 117 ? -21.675 -28.094 30.780 1.00 77.69 117 LYS A N 1
ATOM 930 C CA . LYS A 1 117 ? -20.942 -28.979 29.845 1.00 77.69 117 LYS A CA 1
ATOM 931 C C . LYS A 1 117 ? -21.388 -28.873 28.383 1.00 77.69 117 LYS A C 1
ATOM 933 O O . LYS A 1 117 ? -20.580 -29.159 27.512 1.00 77.69 117 LYS A O 1
ATOM 938 N N . ASN A 1 118 ? -22.619 -28.443 28.147 1.00 80.75 118 ASN A N 1
ATOM 939 C CA . ASN A 1 118 ? -23.214 -28.251 26.831 1.00 80.75 118 ASN A CA 1
ATOM 940 C C . ASN A 1 118 ? -23.368 -26.759 26.493 1.00 80.75 118 ASN A C 1
ATOM 942 O O . ASN A 1 118 ? -24.000 -26.425 25.497 1.00 80.75 118 ASN A O 1
ATOM 946 N N . ASN A 1 119 ? -22.835 -25.856 27.320 1.00 83.81 119 ASN A N 1
ATOM 947 C CA . ASN A 1 119 ? -22.809 -24.437 27.007 1.00 83.81 119 ASN A CA 1
ATOM 948 C C . ASN A 1 119 ? -21.565 -24.143 26.155 1.00 83.81 119 ASN A C 1
ATOM 950 O O . ASN A 1 119 ? -20.454 -24.259 26.675 1.00 83.81 119 ASN A O 1
ATOM 954 N N . PRO A 1 120 ? -21.696 -23.746 24.879 1.00 85.25 120 PRO A N 1
ATOM 955 C CA . PRO A 1 120 ? -20.530 -23.411 24.066 1.00 85.25 120 PRO A CA 1
ATOM 956 C C . PRO A 1 120 ? -19.692 -22.283 24.685 1.00 85.25 120 PRO A C 1
ATOM 958 O O . PRO A 1 120 ? -18.467 -22.331 24.609 1.00 85.25 120 PRO A O 1
ATOM 961 N N . ALA A 1 121 ? -20.313 -21.332 25.393 1.00 83.25 121 ALA A N 1
ATOM 962 C CA . ALA A 1 121 ? -19.601 -20.243 26.066 1.00 83.25 121 ALA A CA 1
ATOM 963 C C . ALA A 1 121 ? -18.716 -20.707 27.245 1.00 83.25 121 ALA A C 1
ATOM 965 O O . ALA A 1 121 ? -17.822 -19.974 27.673 1.00 83.25 121 ALA A O 1
ATOM 966 N N . ASP A 1 122 ? -18.912 -21.930 27.751 1.00 84.56 122 ASP A N 1
ATOM 967 C CA . ASP A 1 122 ? -18.052 -22.503 28.788 1.00 84.56 122 ASP A CA 1
ATOM 968 C C . ASP A 1 122 ? -16.738 -23.054 28.210 1.00 84.56 122 ASP A C 1
ATOM 970 O O . ASP A 1 122 ? -15.790 -23.239 28.970 1.00 84.56 122 ASP A O 1
ATOM 974 N N . LEU A 1 123 ? -16.646 -23.331 26.901 1.00 84.19 123 LEU A N 1
ATOM 975 C CA . LEU A 1 123 ? -15.452 -23.949 26.307 1.00 84.19 123 LEU A CA 1
ATOM 976 C C . LEU A 1 123 ? -14.196 -23.067 26.466 1.00 84.19 123 LEU A C 1
ATOM 978 O O . LEU A 1 123 ? -13.204 -23.574 26.997 1.00 84.19 123 LEU A O 1
ATOM 982 N N . PRO A 1 124 ? -14.219 -21.753 26.150 1.00 82.75 124 PRO A N 1
ATOM 983 C CA . PRO A 1 124 ? -13.075 -20.880 26.426 1.00 82.75 124 PRO A CA 1
ATOM 984 C C . PRO A 1 124 ? -12.779 -20.767 27.928 1.00 82.75 124 PRO A C 1
ATOM 986 O O . PRO A 1 124 ? -11.627 -20.816 28.350 1.00 82.75 124 PRO A O 1
ATOM 989 N N . THR A 1 125 ? -13.825 -20.695 28.759 1.00 84.25 125 THR A N 1
ATOM 990 C CA . THR A 1 125 ? -13.708 -20.577 30.226 1.00 84.25 125 THR A CA 1
ATOM 991 C C . THR A 1 125 ? -13.077 -21.820 30.868 1.00 84.25 125 THR A C 1
ATOM 993 O O . THR A 1 125 ? -12.482 -21.742 31.940 1.00 84.25 125 THR A O 1
ATOM 996 N N . ARG A 1 126 ? -13.155 -22.976 30.202 1.00 82.81 126 ARG A N 1
ATOM 997 C CA . ARG A 1 126 ? -12.517 -24.234 30.619 1.00 82.81 126 ARG A CA 1
ATOM 998 C C . ARG A 1 126 ? -11.075 -24.386 30.145 1.00 82.81 126 ARG A C 1
ATOM 1000 O O . ARG A 1 126 ? -10.477 -25.428 30.393 1.00 82.81 126 ARG A O 1
ATOM 1007 N N . GLY A 1 127 ? -10.524 -23.373 29.481 1.00 83.81 127 GLY A N 1
ATOM 1008 C CA . GLY A 1 127 ? -9.160 -23.405 28.964 1.00 83.81 127 GLY A CA 1
ATOM 1009 C C . GLY A 1 127 ? -9.024 -24.156 27.641 1.00 83.81 127 GLY A C 1
ATOM 1010 O O . GLY A 1 127 ? -7.945 -24.661 27.341 1.00 83.81 127 GLY A O 1
ATOM 1011 N N . GLN A 1 128 ? -10.097 -24.258 26.849 1.00 84.38 128 GLN A N 1
ATOM 1012 C CA . GLN A 1 128 ? -10.010 -24.834 25.511 1.00 84.38 128 GLN A CA 1
ATOM 1013 C C . GLN A 1 128 ? -9.313 -23.851 24.554 1.00 84.38 128 GLN A C 1
ATOM 1015 O O . GLN A 1 128 ? -9.719 -22.695 24.451 1.00 84.38 128 GLN A O 1
ATOM 1020 N N . ASN A 1 129 ? -8.265 -24.306 23.861 1.00 85.94 129 ASN A N 1
ATOM 1021 C CA . ASN A 1 129 ? -7.544 -23.500 22.866 1.00 85.94 129 ASN A CA 1
ATOM 1022 C C . ASN A 1 129 ? -8.371 -23.332 21.568 1.00 85.94 129 ASN A C 1
ATOM 1024 O O . ASN A 1 129 ? -9.242 -24.156 21.282 1.00 85.94 129 ASN A O 1
ATOM 1028 N N . VAL A 1 130 ? -8.070 -22.294 20.787 1.00 82.62 130 VAL A N 1
ATOM 1029 C CA . VAL A 1 130 ? -8.678 -21.926 19.501 1.00 82.62 130 VAL A CA 1
ATOM 1030 C C . VAL A 1 130 ? -8.761 -23.115 18.541 1.00 82.62 130 VAL A C 1
ATOM 1032 O O . VAL A 1 130 ? -9.850 -23.371 18.032 1.00 82.62 130 VAL A O 1
ATOM 1035 N N . ASP A 1 131 ? -7.698 -23.915 18.397 1.00 84.12 131 ASP A N 1
ATOM 1036 C CA . ASP A 1 131 ? -7.678 -25.089 17.497 1.00 84.12 131 ASP A CA 1
ATOM 1037 C C . ASP A 1 131 ? -8.755 -26.123 17.846 1.00 84.12 131 ASP A C 1
ATOM 1039 O O . ASP A 1 131 ? -9.382 -26.745 16.992 1.00 84.12 131 ASP A O 1
ATOM 1043 N N . ASN A 1 132 ? -9.031 -26.272 19.138 1.00 81.56 132 ASN A N 1
ATOM 1044 C CA . ASN A 1 132 ? -10.061 -27.183 19.613 1.00 81.56 132 ASN A CA 1
ATOM 1045 C C . ASN A 1 132 ? -11.463 -26.559 19.533 1.00 81.56 132 ASN A C 1
ATOM 1047 O O . ASN A 1 132 ? -12.453 -27.285 19.463 1.00 81.56 132 ASN A O 1
ATOM 1051 N N . LEU A 1 133 ? -11.576 -25.226 19.555 1.00 84.44 133 LEU A N 1
ATOM 1052 C CA . LEU A 1 133 ? -12.853 -24.528 19.386 1.00 84.44 133 LEU A CA 1
ATOM 1053 C C . LEU A 1 133 ? -13.331 -24.603 17.934 1.00 84.44 133 LEU A C 1
ATOM 1055 O O . LEU A 1 133 ? -14.502 -24.900 17.708 1.00 84.44 133 LEU A O 1
ATOM 1059 N N . ILE A 1 134 ? -12.435 -24.414 16.961 1.00 84.12 134 ILE A N 1
ATOM 1060 C CA . ILE A 1 134 ? -12.771 -24.517 15.530 1.00 84.12 134 ILE A CA 1
ATOM 1061 C C . ILE A 1 134 ? -13.144 -25.947 15.115 1.00 84.12 134 ILE A C 1
ATOM 1063 O O . ILE A 1 134 ? -13.912 -26.136 14.180 1.00 84.12 134 ILE A O 1
ATOM 1067 N N . GLN A 1 135 ? -12.665 -26.961 15.842 1.00 82.88 135 GLN A N 1
ATOM 1068 C CA . GLN A 1 135 ? -13.049 -28.364 15.641 1.00 82.88 135 GLN A CA 1
ATOM 1069 C C . GLN A 1 135 ? -14.287 -28.773 16.460 1.00 82.88 135 GLN A C 1
ATOM 1071 O O . GLN A 1 135 ? -14.857 -29.849 16.254 1.00 82.88 135 GLN A O 1
ATOM 1076 N N . SER A 1 136 ? -14.726 -27.936 17.404 1.00 83.62 136 SER A N 1
ATOM 1077 C CA . SER A 1 136 ? -15.821 -28.261 18.311 1.00 83.62 136 SER A CA 1
ATOM 1078 C C . SER A 1 136 ? -17.174 -28.072 17.636 1.00 83.62 136 SER A C 1
ATOM 1080 O O . SER A 1 136 ? -17.649 -26.956 17.423 1.00 83.62 136 SER A O 1
ATOM 1082 N N . GLN A 1 137 ? -17.868 -29.185 17.402 1.00 82.00 137 GLN A N 1
ATOM 1083 C CA . GLN A 1 137 ? -19.252 -29.154 16.923 1.00 82.00 137 GLN A CA 1
ATOM 1084 C C . GLN A 1 137 ? -20.181 -28.433 17.902 1.00 82.00 137 GLN A C 1
ATOM 1086 O O . GLN A 1 137 ? -21.108 -27.755 17.477 1.00 82.00 137 GLN A O 1
ATOM 1091 N N . LEU A 1 138 ? -19.909 -28.512 19.207 1.00 83.75 138 LEU A N 1
ATOM 1092 C CA . LEU A 1 138 ? -20.687 -27.791 20.210 1.00 83.75 138 LEU A CA 1
ATOM 1093 C C . LEU A 1 138 ? -20.515 -26.269 20.080 1.00 83.75 138 LEU A C 1
ATOM 1095 O O . LEU A 1 138 ? -21.482 -25.540 20.265 1.00 83.75 138 LEU A O 1
ATOM 1099 N N . TRP A 1 139 ? -19.311 -25.792 19.749 1.00 87.50 139 TRP A N 1
ATOM 1100 C CA . TRP A 1 139 ? -19.032 -24.369 19.524 1.00 87.50 139 TRP A CA 1
ATOM 1101 C C . TRP A 1 139 ? -19.673 -23.862 18.228 1.00 87.50 139 TRP A C 1
ATOM 1103 O O . TRP A 1 139 ? -20.300 -22.807 18.223 1.00 87.50 139 TRP A O 1
ATOM 1113 N N . LEU A 1 140 ? -19.563 -24.644 17.149 1.00 83.25 140 LEU A N 1
ATOM 1114 C CA . LEU A 1 140 ? -20.042 -24.264 15.819 1.00 83.25 140 LEU A CA 1
ATOM 1115 C C . LEU A 1 140 ? -21.557 -24.415 15.639 1.00 83.25 140 LEU A C 1
ATOM 1117 O O . LEU A 1 140 ? -22.193 -23.584 14.998 1.00 83.25 140 LEU A O 1
ATOM 1121 N N . ARG A 1 141 ? -22.138 -25.501 16.158 1.00 81.25 141 ARG A N 1
ATOM 1122 C CA . ARG A 1 141 ? -23.550 -25.872 15.953 1.00 81.25 141 ARG A CA 1
ATOM 1123 C C . ARG A 1 141 ? -24.418 -25.646 17.188 1.00 81.25 141 ARG A C 1
ATOM 1125 O O . ARG A 1 141 ? -25.640 -25.689 17.083 1.00 81.25 141 ARG A O 1
ATOM 1132 N N . GLY A 1 142 ? -23.802 -25.381 18.337 1.00 80.56 142 GLY A N 1
ATOM 1133 C CA . GLY A 1 142 ? -24.506 -25.208 19.600 1.00 80.56 142 GLY A CA 1
ATOM 1134 C C . GLY A 1 142 ? -24.943 -26.533 20.240 1.00 80.56 142 GLY A C 1
ATOM 1135 O O . GLY A 1 142 ? -24.628 -27.622 19.751 1.00 80.56 142 GLY A O 1
ATOM 1136 N N . PRO A 1 143 ? -25.636 -26.464 21.390 1.00 82.50 143 PRO A N 1
ATOM 1137 C CA . PRO A 1 143 ? -26.128 -27.642 22.088 1.00 82.50 143 PRO A CA 1
ATOM 1138 C C . PRO A 1 143 ? -27.157 -28.420 21.251 1.00 82.50 143 PRO A C 1
ATOM 1140 O O . PRO A 1 143 ? -27.958 -27.810 20.541 1.00 82.50 143 PRO A O 1
ATOM 1143 N N . PRO A 1 144 ? -27.231 -29.757 21.408 1.00 73.06 144 PRO A N 1
ATOM 1144 C CA . PRO A 1 144 ? -28.178 -30.596 20.669 1.00 73.06 144 PRO A CA 1
ATOM 1145 C C . PRO A 1 144 ? -29.650 -30.200 20.835 1.00 73.06 144 PRO A C 1
ATOM 1147 O O . PRO A 1 144 ? -30.457 -30.492 19.962 1.00 73.06 144 PRO A O 1
ATOM 1150 N N . SER A 1 145 ? -30.005 -29.519 21.931 1.00 69.75 145 SER A N 1
ATOM 1151 C CA . SER A 1 145 ? -31.361 -29.017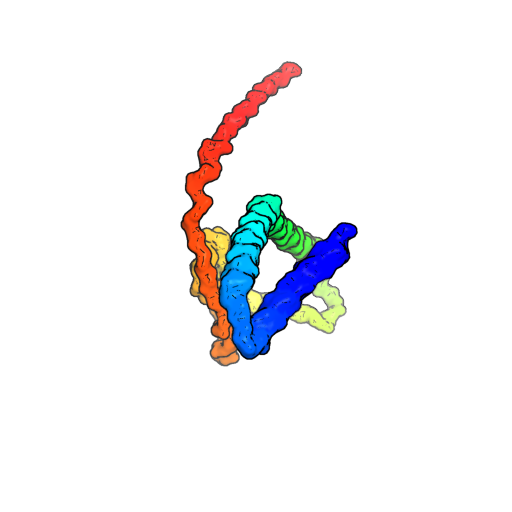 22.191 1.00 69.75 145 SER A CA 1
ATOM 1152 C C . SER A 1 145 ? -31.803 -27.894 21.248 1.00 69.75 145 SER A C 1
ATOM 1154 O O . SER A 1 145 ? -32.991 -27.592 21.200 1.00 69.75 145 SER A O 1
ATOM 1156 N N . LEU A 1 146 ? -30.866 -27.274 20.524 1.00 66.88 146 LEU A N 1
ATOM 1157 C CA . LEU A 1 146 ? -31.133 -26.226 19.535 1.00 66.88 146 LEU A CA 1
ATOM 1158 C C . LEU A 1 146 ? -31.024 -26.731 18.094 1.00 66.88 146 LEU A C 1
ATOM 1160 O O . LEU A 1 146 ? -31.336 -25.985 17.167 1.00 66.88 146 LEU A O 1
ATOM 1164 N N . LEU A 1 147 ? -30.587 -27.978 17.892 1.00 66.75 147 LEU A N 1
ATOM 1165 C CA . LEU A 1 147 ? -30.535 -28.556 16.559 1.00 66.75 147 LEU A CA 1
ATOM 1166 C C . LEU A 1 147 ? -31.966 -28.871 16.104 1.00 66.75 147 LEU A C 1
ATOM 1168 O O . LEU A 1 147 ? -32.676 -29.601 16.804 1.00 66.75 147 LEU A O 1
ATOM 1172 N N . PRO A 1 148 ? -32.412 -28.342 14.950 1.00 58.91 148 PRO A N 1
ATOM 1173 C CA . PRO A 1 148 ? -33.698 -28.721 14.393 1.00 58.91 148 PRO A CA 1
ATOM 1174 C C . PRO A 1 148 ? -33.697 -30.234 14.164 1.00 58.91 148 PRO A C 1
ATOM 1176 O O . PRO A 1 148 ? -32.749 -30.794 13.609 1.00 58.91 148 PRO A O 1
ATOM 1179 N N . THR A 1 149 ? -34.740 -30.905 14.654 1.00 54.91 149 THR A N 1
ATOM 1180 C CA . THR A 1 149 ? -34.946 -32.329 14.391 1.00 54.91 149 THR A CA 1
ATOM 1181 C C . THR A 1 149 ? -35.203 -32.477 12.900 1.00 54.91 149 THR A C 1
ATOM 1183 O O . THR A 1 149 ? -36.271 -32.096 12.443 1.00 54.91 149 THR A O 1
ATOM 1186 N N . ASP A 1 150 ? -34.188 -32.980 12.198 1.00 52.66 150 ASP A N 1
ATOM 1187 C CA . ASP A 1 150 ? -34.215 -33.496 10.828 1.00 52.66 150 ASP A CA 1
ATOM 1188 C C . ASP A 1 150 ? -34.800 -32.523 9.781 1.00 52.66 150 ASP A C 1
ATOM 1190 O O . ASP A 1 150 ? -36.008 -32.455 9.622 1.00 52.66 150 ASP A O 1
ATOM 1194 N N . GLU A 1 151 ? -33.923 -31.753 9.110 1.00 49.78 151 GLU A N 1
ATOM 1195 C CA . GLU A 1 151 ? -34.102 -31.053 7.804 1.00 49.78 151 GLU A CA 1
ATOM 1196 C C . GLU A 1 151 ? -33.421 -29.661 7.759 1.00 49.78 151 GLU A C 1
ATOM 1198 O O . GLU A 1 151 ? -34.040 -28.653 7.439 1.00 49.78 151 GLU A O 1
ATOM 1203 N N . ALA A 1 152 ? -32.122 -29.553 8.066 1.00 41.84 152 ALA A N 1
ATOM 1204 C CA . ALA A 1 152 ? -31.334 -28.363 7.676 1.00 41.84 152 ALA A CA 1
ATOM 1205 C C . ALA A 1 152 ? -29.814 -28.614 7.641 1.00 41.84 152 ALA A C 1
ATOM 1207 O O . ALA A 1 152 ? -29.013 -27.704 7.852 1.00 41.84 152 ALA A O 1
ATOM 1208 N N . ALA A 1 153 ? -29.381 -29.852 7.391 1.00 43.62 153 ALA A N 1
ATOM 1209 C CA . ALA A 1 153 ? -27.974 -30.151 7.136 1.00 43.62 153 ALA A CA 1
ATOM 1210 C C . ALA A 1 153 ? -27.612 -29.787 5.686 1.00 43.62 153 ALA A C 1
ATOM 1212 O O . ALA A 1 153 ? -27.382 -30.645 4.842 1.00 43.62 153 ALA A O 1
ATOM 1213 N N . SER A 1 154 ? -27.603 -28.498 5.375 1.00 45.16 154 SER A N 1
ATOM 1214 C CA . SER A 1 154 ? -26.967 -27.964 4.175 1.00 45.16 154 SER A CA 1
ATOM 1215 C C . SER A 1 154 ? -26.616 -26.516 4.464 1.00 45.16 154 SER A C 1
ATOM 1217 O O . SER A 1 154 ? -27.398 -25.828 5.107 1.00 45.16 154 SER A O 1
ATOM 1219 N N . ILE A 1 155 ? -25.467 -26.057 3.979 1.00 48.72 155 ILE A N 1
ATOM 1220 C CA . ILE A 1 155 ? -24.834 -24.767 4.286 1.00 48.72 155 ILE A CA 1
ATOM 1221 C C . ILE A 1 155 ? -24.010 -24.833 5.580 1.00 48.72 155 ILE A C 1
ATOM 1223 O O . ILE A 1 155 ? -24.493 -24.544 6.667 1.00 48.72 155 ILE A O 1
ATOM 1227 N N . VAL A 1 156 ? -22.768 -25.311 5.466 1.00 39.94 156 VAL A N 1
ATOM 1228 C CA . VAL A 1 156 ? -21.547 -24.489 5.596 1.00 39.94 156 VAL A CA 1
ATOM 1229 C C . VAL A 1 156 ? -20.325 -25.398 5.392 1.00 39.94 156 VAL A C 1
ATOM 1231 O O . VAL A 1 156 ? -19.716 -25.874 6.344 1.00 39.94 156 VAL A O 1
ATOM 1234 N N . GLU A 1 157 ? -19.988 -25.677 4.135 1.00 50.50 157 GLU A N 1
ATOM 1235 C CA . GLU A 1 157 ? -18.586 -25.859 3.752 1.00 50.50 157 GLU A CA 1
ATOM 1236 C C . GLU A 1 157 ? -18.188 -24.545 3.093 1.00 50.50 157 GLU A C 1
ATOM 1238 O O . GLU A 1 157 ? -18.747 -24.234 2.047 1.00 50.50 157 GLU A O 1
ATOM 1243 N N . ASP A 1 158 ? -17.366 -23.743 3.770 1.00 42.50 158 ASP A N 1
ATOM 1244 C CA . ASP A 1 158 ? -16.281 -22.940 3.182 1.00 42.50 158 ASP A CA 1
ATOM 1245 C C . ASP A 1 158 ? -15.706 -22.026 4.278 1.00 42.50 158 ASP A C 1
ATOM 1247 O O . ASP A 1 158 ? -16.145 -20.895 4.473 1.00 42.50 158 ASP A O 1
ATOM 1251 N N . PHE A 1 159 ? -14.782 -22.548 5.081 1.00 35.38 159 PHE A N 1
ATOM 1252 C CA . PHE A 1 159 ? -13.842 -21.712 5.828 1.00 35.38 159 PHE A CA 1
ATOM 1253 C C . PHE A 1 159 ? -12.541 -22.501 5.925 1.00 35.38 159 PHE A C 1
ATOM 1255 O O . PHE A 1 159 ? -12.369 -23.368 6.782 1.00 35.38 159 PHE A O 1
ATOM 1262 N N . VAL A 1 160 ? -11.670 -22.266 4.949 1.00 40.38 160 VAL A N 1
ATOM 1263 C CA . VAL A 1 160 ? -10.312 -22.802 4.920 1.00 40.38 160 VAL A CA 1
ATOM 1264 C C . VAL A 1 160 ? -9.521 -22.096 6.022 1.00 40.38 160 VAL A C 1
ATOM 1266 O O . VAL A 1 160 ? -9.465 -20.869 6.062 1.00 40.38 160 VAL A O 1
ATOM 1269 N N . ALA A 1 161 ? -8.977 -22.878 6.952 1.00 41.28 161 ALA A N 1
ATOM 1270 C CA . ALA A 1 161 ? -8.034 -22.407 7.955 1.00 41.28 161 ALA A CA 1
ATOM 1271 C C . ALA A 1 161 ? -6.654 -22.261 7.302 1.00 41.28 161 ALA A C 1
ATOM 1273 O O . ALA A 1 161 ? -6.185 -23.216 6.685 1.00 41.28 161 ALA A O 1
ATOM 1274 N N . ASP A 1 162 ? -6.030 -21.094 7.447 1.00 41.75 162 ASP A N 1
ATOM 1275 C CA . ASP A 1 162 ? -4.613 -20.903 7.135 1.00 41.75 162 ASP A CA 1
ATOM 1276 C C . ASP A 1 162 ? -3.840 -20.949 8.463 1.00 41.75 162 ASP A C 1
ATOM 1278 O O . ASP A 1 162 ? -4.160 -20.216 9.405 1.00 41.75 162 ASP A O 1
ATOM 1282 N N . GLU A 1 163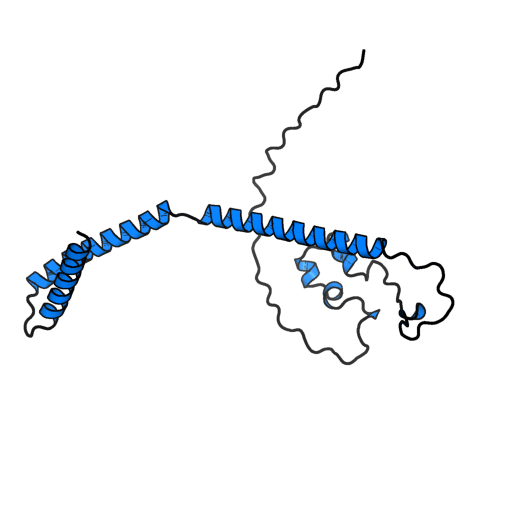 ? -2.907 -21.895 8.571 1.00 49.59 163 GLU A N 1
ATOM 1283 C CA . GLU A 1 163 ? -2.049 -22.112 9.740 1.00 49.59 163 GLU A CA 1
ATOM 1284 C C . GLU A 1 163 ? -0.989 -21.004 9.826 1.00 49.59 163 GLU A C 1
ATOM 1286 O O . GLU A 1 163 ? -0.317 -20.717 8.839 1.00 49.59 163 GLU A O 1
ATOM 1291 N N . VAL A 1 164 ? -0.798 -20.418 11.014 1.00 42.62 164 VAL A N 1
ATOM 1292 C CA . VAL A 1 164 ? 0.399 -19.625 11.333 1.00 42.62 164 VAL A CA 1
ATOM 1293 C C . VAL A 1 164 ? 1.090 -20.201 12.565 1.00 42.62 164 VAL A C 1
ATOM 1295 O O . VAL A 1 164 ? 0.487 -20.487 13.600 1.00 42.62 164 VAL A O 1
ATOM 1298 N N . ASP A 1 165 ? 2.377 -20.417 12.382 1.00 39.06 165 ASP A N 1
ATOM 1299 C CA . ASP A 1 165 ? 3.332 -21.190 13.146 1.00 39.06 165 ASP A CA 1
ATOM 1300 C C . ASP A 1 165 ? 3.897 -20.411 14.346 1.00 39.06 165 ASP A C 1
ATOM 1302 O O . ASP A 1 165 ? 4.173 -19.213 14.304 1.00 39.06 165 ASP A O 1
ATOM 1306 N N . ALA A 1 166 ? 4.021 -21.118 15.473 1.00 46.44 166 ALA A N 1
ATOM 1307 C CA . ALA A 1 166 ? 4.304 -20.563 16.791 1.00 46.44 166 ALA A CA 1
ATOM 1308 C C . ALA A 1 166 ? 5.765 -20.793 17.213 1.00 46.44 166 ALA A C 1
ATOM 1310 O O . ALA A 1 166 ? 6.049 -21.664 18.033 1.00 46.44 166 ALA A O 1
ATOM 1311 N N . GLU A 1 167 ? 6.692 -19.972 16.722 1.00 46.75 167 GLU A N 1
ATOM 1312 C CA . GLU A 1 167 ? 8.061 -19.887 17.255 1.00 46.75 167 GLU A CA 1
ATOM 1313 C C . GLU A 1 167 ? 8.446 -18.422 17.507 1.00 46.75 167 GLU A C 1
ATOM 1315 O O . GLU A 1 167 ? 9.016 -17.746 16.662 1.00 46.75 167 GLU A O 1
ATOM 1320 N N . GLY A 1 168 ? 8.115 -17.898 18.693 1.00 40.81 168 GLY A N 1
ATOM 1321 C CA . GLY A 1 168 ? 8.501 -16.525 19.054 1.00 40.81 168 GLY A CA 1
ATOM 1322 C C . GLY A 1 168 ? 8.282 -16.099 20.508 1.00 40.81 168 GLY A C 1
ATOM 1323 O O . GLY A 1 168 ? 8.322 -14.911 20.803 1.00 40.81 168 GLY A O 1
ATOM 1324 N N . LEU A 1 169 ? 8.036 -17.029 21.442 1.00 42.06 169 LEU A N 1
ATOM 1325 C CA . LEU A 1 169 ? 7.691 -16.710 22.842 1.00 42.06 169 LEU A CA 1
ATOM 1326 C C . LEU A 1 169 ? 8.750 -17.151 23.869 1.00 42.06 169 LEU A C 1
ATOM 1328 O O . LEU A 1 169 ? 8.395 -17.548 24.977 1.00 42.06 169 LEU A O 1
ATOM 1332 N N . SER A 1 170 ? 10.047 -17.100 23.540 1.00 42.72 170 SER A N 1
ATOM 1333 C CA . SER A 1 170 ? 11.100 -17.536 24.480 1.00 42.72 170 SER A CA 1
ATOM 1334 C C . SER A 1 170 ? 11.947 -16.421 25.111 1.00 42.72 170 SER A C 1
ATOM 1336 O O . SER A 1 170 ? 12.608 -16.702 26.108 1.00 42.72 170 SER A O 1
ATOM 1338 N N . GLU A 1 171 ? 11.957 -15.179 24.613 1.00 42.12 171 GLU A N 1
ATOM 1339 C CA . GLU A 1 171 ? 13.024 -14.228 25.003 1.00 42.12 171 GLU A CA 1
ATOM 1340 C C . GLU A 1 171 ? 12.609 -13.084 25.956 1.00 42.12 171 GLU A C 1
ATOM 1342 O O . GLU A 1 171 ? 13.464 -12.373 26.470 1.00 42.12 171 GLU A O 1
ATOM 1347 N N . VAL A 1 172 ? 11.324 -12.934 26.308 1.00 43.22 172 VAL A N 1
ATOM 1348 C CA . VAL A 1 172 ? 10.848 -11.750 27.074 1.00 43.22 172 VAL A CA 1
ATOM 1349 C C . VAL A 1 172 ? 10.649 -12.000 28.587 1.00 43.22 172 VAL A C 1
ATOM 1351 O O . VAL A 1 172 ? 10.348 -11.083 29.346 1.00 43.22 172 VAL A O 1
ATOM 1354 N N . VAL A 1 173 ? 10.865 -13.218 29.101 1.00 46.59 173 VAL A N 1
ATOM 1355 C CA . VAL A 1 173 ? 10.535 -13.554 30.512 1.00 46.59 173 VAL A CA 1
ATOM 1356 C C . VAL A 1 173 ? 11.637 -13.177 31.532 1.00 46.59 173 VAL A C 1
ATOM 1358 O O . VAL A 1 173 ? 11.432 -13.297 32.739 1.00 46.59 173 VAL A O 1
ATOM 1361 N N . SER A 1 174 ? 12.790 -12.651 31.106 1.00 44.12 174 SER A N 1
ATOM 1362 C CA . SER A 1 174 ? 13.949 -12.458 32.003 1.00 44.12 174 SER A CA 1
ATOM 1363 C C . SER A 1 174 ? 14.047 -11.095 32.716 1.00 44.12 174 SER A C 1
ATOM 1365 O O . SER A 1 174 ? 14.884 -10.954 33.608 1.00 44.12 174 SER A O 1
ATOM 1367 N N . GLU A 1 175 ? 13.207 -10.099 32.411 1.00 45.53 175 GLU A N 1
ATOM 1368 C CA . GLU A 1 175 ? 13.336 -8.739 32.979 1.00 45.53 175 GLU A CA 1
ATOM 1369 C C . GLU A 1 175 ? 12.135 -8.277 33.821 1.00 45.53 175 GLU A C 1
ATOM 1371 O O . GLU A 1 175 ? 11.550 -7.221 33.602 1.00 45.53 175 GLU A O 1
ATOM 1376 N N . LEU A 1 176 ? 11.794 -9.028 34.870 1.00 39.88 176 LEU A N 1
ATOM 1377 C CA . LEU A 1 176 ? 10.969 -8.503 35.966 1.00 39.88 176 LEU A CA 1
ATOM 1378 C C . LEU A 1 176 ? 11.759 -8.546 37.276 1.00 39.88 176 LEU A C 1
ATOM 1380 O O . LEU A 1 176 ? 11.779 -9.550 37.987 1.00 39.88 176 LEU A O 1
ATOM 1384 N N . LYS A 1 177 ? 12.419 -7.431 37.621 1.00 48.06 177 LYS A N 1
ATOM 1385 C CA . LYS A 1 177 ? 12.955 -7.230 38.975 1.00 48.06 177 LYS A CA 1
ATOM 1386 C C . LYS A 1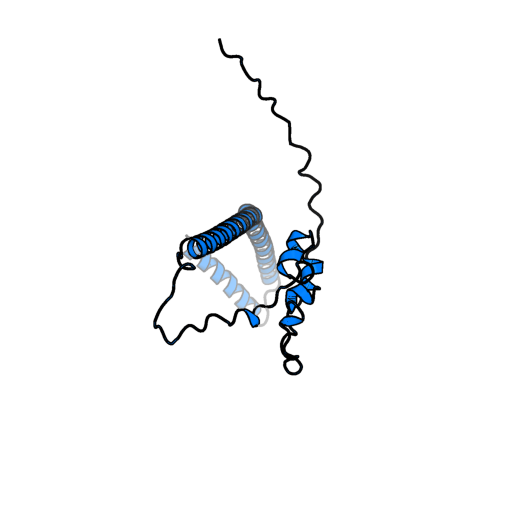 177 ? 11.816 -6.861 39.938 1.00 48.06 177 LYS A C 1
ATOM 1388 O O . LYS A 1 177 ? 11.044 -5.954 39.630 1.00 48.06 177 LYS A O 1
ATOM 1393 N N . PRO A 1 178 ? 11.728 -7.480 41.129 1.00 39.62 178 PRO A N 1
ATOM 1394 C CA . PRO A 1 178 ? 10.761 -7.083 42.142 1.00 39.62 178 PRO A CA 1
ATOM 1395 C C . PRO A 1 178 ? 11.247 -5.816 42.862 1.00 39.62 178 PRO A C 1
ATOM 1397 O O . PRO A 1 178 ? 12.283 -5.826 43.525 1.00 39.62 178 PRO A O 1
ATOM 1400 N N . SER A 1 179 ? 10.497 -4.717 42.747 1.00 39.47 179 SER A N 1
ATOM 1401 C CA . SER A 1 179 ? 10.715 -3.517 43.562 1.00 39.47 179 SER A CA 1
ATOM 1402 C C . SER A 1 179 ? 10.063 -3.704 44.934 1.00 39.47 179 SER A C 1
ATOM 1404 O O . SER A 1 179 ? 8.841 -3.789 45.055 1.00 39.47 179 SER A O 1
ATOM 1406 N N . THR A 1 180 ? 10.882 -3.790 45.979 1.00 43.81 180 THR A N 1
ATOM 1407 C CA . THR A 1 180 ? 10.459 -3.834 47.383 1.00 43.81 180 THR A CA 1
ATOM 1408 C C . THR A 1 180 ? 9.977 -2.451 47.828 1.00 43.81 180 THR A C 1
ATOM 1410 O O . THR A 1 180 ? 10.787 -1.538 47.982 1.00 43.81 180 THR A O 1
ATOM 1413 N N . ASN A 1 181 ? 8.673 -2.285 48.064 1.00 39.84 181 ASN A N 1
ATOM 1414 C CA . ASN A 1 181 ? 8.135 -1.088 48.715 1.00 39.84 181 ASN A CA 1
ATOM 1415 C C . ASN A 1 181 ? 8.326 -1.182 50.237 1.00 39.84 181 ASN A C 1
ATOM 1417 O O . ASN A 1 181 ? 7.693 -1.994 50.911 1.00 39.84 181 ASN A O 1
ATOM 1421 N N . THR A 1 182 ? 9.196 -0.325 50.769 1.00 38.12 182 THR A N 1
ATOM 1422 C CA . THR A 1 182 ? 9.396 -0.095 52.204 1.00 38.12 182 THR A CA 1
ATOM 1423 C C . THR A 1 182 ? 8.240 0.742 52.760 1.00 38.12 182 THR A C 1
ATOM 1425 O O . THR A 1 182 ? 8.081 1.909 52.409 1.00 38.12 182 THR A O 1
ATOM 1428 N N . LEU A 1 183 ? 7.435 0.147 53.643 1.00 41.38 183 LEU A N 1
ATOM 1429 C CA . LEU A 1 183 ? 6.460 0.836 54.494 1.00 41.38 183 LEU A CA 1
ATOM 1430 C C . LEU A 1 183 ? 7.198 1.630 55.586 1.00 41.38 183 LEU A C 1
ATOM 1432 O O . LEU A 1 183 ? 7.883 1.038 56.418 1.00 41.38 183 LEU A O 1
ATOM 1436 N N . ASN A 1 184 ? 7.037 2.955 55.607 1.00 45.66 184 ASN A N 1
ATOM 1437 C CA . ASN A 1 184 ? 7.453 3.788 56.740 1.00 45.66 184 ASN A CA 1
ATOM 1438 C C . ASN A 1 184 ? 6.388 3.750 57.855 1.00 45.66 184 ASN A C 1
ATOM 1440 O O . ASN A 1 184 ? 5.195 3.816 57.543 1.00 45.66 184 ASN A O 1
ATOM 1444 N N . PRO A 1 185 ? 6.779 3.682 59.142 1.00 44.50 185 PRO A N 1
ATOM 1445 C CA . PRO A 1 185 ? 5.841 3.712 60.254 1.00 44.50 185 PRO A CA 1
ATOM 1446 C C . PRO A 1 185 ? 5.429 5.146 60.610 1.00 44.50 185 PRO A C 1
ATOM 1448 O O . PRO A 1 185 ? 6.226 6.081 60.570 1.00 44.50 185 PRO A O 1
ATOM 1451 N N . ILE A 1 186 ? 4.156 5.280 60.971 1.00 43.03 186 ILE A N 1
ATOM 1452 C CA . ILE A 1 186 ? 3.519 6.504 61.458 1.00 43.03 186 ILE A CA 1
ATOM 1453 C C . ILE A 1 186 ? 4.064 6.814 62.863 1.00 43.03 186 ILE A C 1
ATOM 1455 O O . ILE A 1 186 ? 4.023 5.940 63.733 1.00 43.03 186 ILE A O 1
ATOM 1459 N N . GLN A 1 187 ? 4.545 8.042 63.079 1.00 47.78 187 GLN A N 1
ATOM 1460 C CA . GLN A 1 187 ? 4.654 8.661 64.407 1.00 47.78 187 GLN A CA 1
ATOM 1461 C C . GLN A 1 187 ? 3.604 9.758 64.540 1.00 47.78 187 GLN A C 1
ATOM 1463 O O . GLN A 1 187 ? 3.423 10.506 63.553 1.00 47.78 187 GLN A O 1
#

pLDDT: mean 73.02, std 19.55, range [35.38, 97.88]

Foldseek 3Di:
DVVVVVVVVVVLVVVLVVLVPDPDHDPVVNVVSVVVVVVVVVVVVVVVVVVCVVPVCVVVVVVVVVVVVVVVVVVVVVVVVVVVVVVVPPDDDDDDDDDDPDDPPDDVVLDDDDDLVQALVCCVVVVNDPVVLVVDCCNVVNGPSPDPDDDDPDDDDDDDDDDDDDDDPDDPPPDDDDDDDDDDDDD